Protein AF-A0A9D4M844-F1 (afdb_monomer_lite)

pLDDT: mean 75.64, std 20.3, range [28.02, 97.69]

Radius of gyration: 19.56 Å; chains: 1; bounding box: 77×35×47 Å

Organism: Dreissena polymorpha (NCBI:txid45954)

Foldseek 3Di:
DDDDDDPDDPPPPPVQDPPCDLVNVLCCLLVLLDDDPPPPPPCVPWKKKWKWKDDDPPDPPPDPPGDTDIDDDVPDHRLVVVLVVVVVVVVVVVVVDPAAAEIEMEMEIQEDDFLVSLVVVLVSCVVVVVVRYHYDAEYEYAYYDDDVDFDQDPVRDTDRSRLVSVLSCVVSVHHYHYQADLVSLVVVCVVSPNPPVVSVVSSCSRPDPSNNVRSVVRVVSVCVSVVVNVD

InterPro domains:
  IPR016192 APOBEC/CMP deaminase, zinc-binding [PS00903] (77-121)
  IPR016193 Cytidine deaminase-like [SSF53927] (72-123)
  IPR059136 APOBEC3, cytosine deaminase domain [PF18782] (44-147)

Structure (mmCIF, N/CA/C/O backbone):
data_AF-A0A9D4M844-F1
#
_entry.id   AF-A0A9D4M844-F1
#
loop_
_atom_site.group_PDB
_atom_site.id
_atom_site.type_symbol
_atom_site.label_atom_id
_atom_site.label_alt_id
_atom_site.label_comp_id
_atom_site.label_asym_id
_atom_site.label_entity_id
_atom_site.label_seq_id
_atom_site.pdbx_PDB_ins_code
_atom_site.Cartn_x
_atom_site.Cartn_y
_atom_site.Cartn_z
_atom_site.occupancy
_atom_site.B_iso_or_equiv
_atom_site.auth_seq_id
_atom_site.auth_comp_id
_atom_site.auth_asym_id
_atom_site.auth_atom_id
_atom_site.pdbx_PDB_model_num
ATOM 1 N N . MET A 1 1 ? -51.565 8.973 8.222 1.00 40.06 1 MET A N 1
ATOM 2 C CA . MET A 1 1 ? -50.707 8.871 7.025 1.00 40.06 1 MET A CA 1
ATOM 3 C C . MET A 1 1 ? -49.918 10.164 6.928 1.00 40.06 1 MET A C 1
ATOM 5 O O . MET A 1 1 ? -50.490 11.172 6.547 1.00 40.06 1 MET A O 1
ATOM 9 N N . ALA A 1 2 ? -48.667 10.165 7.378 1.00 35.88 2 ALA A N 1
ATOM 10 C CA . ALA A 1 2 ? -47.769 11.311 7.261 1.00 35.88 2 ALA A CA 1
ATOM 11 C C . ALA A 1 2 ? -46.577 10.851 6.418 1.00 35.88 2 ALA A C 1
ATOM 13 O O . ALA A 1 2 ? -45.905 9.888 6.782 1.00 35.88 2 ALA A O 1
ATOM 14 N N . GLY A 1 3 ? -46.421 11.461 5.243 1.00 33.81 3 GLY A N 1
ATOM 15 C CA . GLY A 1 3 ? -45.388 11.123 4.272 1.00 33.81 3 GLY A CA 1
ATOM 16 C C . GLY A 1 3 ? -44.026 11.644 4.716 1.00 33.81 3 GLY A C 1
ATOM 17 O O . GLY A 1 3 ? -43.876 12.825 5.011 1.00 33.81 3 GLY A O 1
ATOM 18 N N . LEU A 1 4 ? -43.043 10.746 4.755 1.00 34.41 4 LEU A N 1
ATOM 19 C CA . LEU A 1 4 ? -41.626 11.067 4.876 1.00 34.41 4 LEU A CA 1
ATOM 20 C C . LEU A 1 4 ? -41.061 11.249 3.464 1.00 34.41 4 LEU A C 1
ATOM 22 O O . LEU A 1 4 ? -40.701 10.280 2.801 1.00 34.41 4 LEU A O 1
ATOM 26 N N . THR A 1 5 ? -41.008 12.493 3.003 1.00 40.66 5 THR A N 1
ATOM 27 C CA . THR A 1 5 ? -40.247 12.911 1.820 1.00 40.66 5 THR A CA 1
ATOM 28 C C . THR A 1 5 ? -39.164 13.870 2.290 1.00 40.66 5 THR A C 1
ATOM 30 O O . THR A 1 5 ? -39.485 14.947 2.785 1.00 40.66 5 THR A O 1
ATOM 33 N N . GLY A 1 6 ? -37.898 13.469 2.182 1.00 34.53 6 GLY A N 1
ATOM 34 C CA . GLY A 1 6 ? -36.775 14.327 2.562 1.00 34.53 6 GLY A CA 1
ATOM 35 C C . GLY A 1 6 ? -35.504 13.558 2.899 1.00 34.53 6 GLY A C 1
ATOM 36 O O . GLY A 1 6 ? -34.995 13.663 4.008 1.00 34.53 6 GLY A O 1
ATOM 37 N N . LEU A 1 7 ? -35.009 12.761 1.955 1.00 31.95 7 LEU A N 1
ATOM 38 C CA . LEU A 1 7 ? -33.611 12.328 1.915 1.00 31.95 7 LEU A CA 1
ATOM 39 C C . LEU A 1 7 ? -33.068 12.841 0.584 1.00 31.95 7 LEU A C 1
ATOM 41 O O . LEU A 1 7 ? -32.984 12.107 -0.394 1.00 31.95 7 LEU A O 1
ATOM 45 N N . GLU A 1 8 ? -32.838 14.151 0.531 1.00 34.53 8 GLU A N 1
ATOM 46 C CA . GLU A 1 8 ? -32.084 14.767 -0.554 1.00 34.53 8 GLU A CA 1
ATOM 47 C C . GLU A 1 8 ? -30.599 14.445 -0.359 1.00 34.53 8 GLU A C 1
ATOM 49 O O . GLU A 1 8 ? -30.060 14.531 0.749 1.00 34.53 8 GLU A O 1
ATOM 54 N N . ASP A 1 9 ? -29.985 14.010 -1.456 1.00 39.03 9 ASP A N 1
ATOM 55 C CA . ASP A 1 9 ? -28.594 13.606 -1.599 1.00 39.03 9 ASP A CA 1
ATOM 56 C C . ASP A 1 9 ? -27.621 14.652 -1.045 1.00 39.03 9 ASP A C 1
ATOM 58 O O . ASP A 1 9 ? -27.316 15.666 -1.674 1.00 39.03 9 ASP A O 1
ATOM 62 N N . ALA A 1 10 ? -27.038 14.347 0.112 1.00 33.09 10 ALA A N 1
ATOM 63 C CA . ALA A 1 10 ? -25.813 14.978 0.575 1.00 33.09 10 ALA A CA 1
ATOM 64 C C . ALA A 1 10 ? -24.602 14.335 -0.126 1.00 33.09 10 ALA A C 1
ATOM 66 O O . ALA A 1 10 ? -23.759 13.701 0.507 1.00 33.09 10 ALA A O 1
ATOM 67 N N . THR A 1 11 ? -24.494 14.487 -1.448 1.00 33.09 11 THR A N 1
ATOM 68 C CA . THR A 1 11 ? -23.192 14.393 -2.122 1.00 33.09 11 THR A CA 1
ATOM 69 C C . THR A 1 11 ? -22.475 15.722 -1.922 1.00 33.09 11 THR A C 1
ATOM 71 O O . THR A 1 11 ? -22.452 16.579 -2.804 1.00 33.09 11 THR A O 1
ATOM 74 N N . GLU A 1 12 ? -21.944 15.928 -0.715 1.00 33.50 12 GLU A N 1
ATOM 75 C CA . GLU A 1 12 ? -21.047 17.045 -0.441 1.00 33.50 12 GLU A CA 1
ATOM 76 C C . GLU A 1 12 ? -19.853 16.983 -1.398 1.00 33.50 12 GLU A C 1
ATOM 78 O O . GLU A 1 12 ? -19.159 15.969 -1.514 1.00 33.50 12 GLU A O 1
ATOM 83 N N . ASN A 1 13 ? -19.637 18.103 -2.088 1.00 32.22 13 ASN A N 1
ATOM 84 C CA . ASN A 1 13 ? -18.494 18.380 -2.942 1.00 32.22 13 ASN A CA 1
ATOM 85 C C . ASN A 1 13 ? -17.196 18.323 -2.123 1.00 32.22 13 ASN A C 1
ATOM 87 O O . ASN A 1 13 ? -16.649 19.348 -1.715 1.00 32.22 13 ASN A O 1
ATOM 91 N N . LEU A 1 14 ? -16.668 17.121 -1.903 1.00 35.41 14 LEU A N 1
ATOM 92 C CA . LEU A 1 14 ? -15.267 16.958 -1.554 1.00 35.41 14 LEU A CA 1
ATOM 93 C C . LEU A 1 14 ? -14.469 17.503 -2.738 1.00 35.41 14 LEU A C 1
ATOM 95 O O . LEU A 1 14 ? -14.525 16.960 -3.841 1.00 35.41 14 LEU A O 1
ATOM 99 N N . ASN A 1 15 ? -13.755 18.604 -2.511 1.00 30.73 15 ASN A N 1
ATOM 100 C CA . ASN A 1 15 ? -12.838 19.214 -3.466 1.00 30.73 15 ASN A CA 1
ATOM 101 C C . ASN A 1 15 ? -11.627 18.282 -3.641 1.00 30.73 15 ASN A C 1
ATOM 103 O O . ASN A 1 15 ? -10.552 18.476 -3.074 1.00 30.73 15 ASN A O 1
ATOM 107 N N . ILE A 1 16 ? -11.853 17.173 -4.342 1.00 37.59 16 ILE A N 1
ATOM 108 C CA . ILE A 1 16 ? -10.826 16.240 -4.769 1.00 37.59 16 ILE A CA 1
ATOM 109 C C . ILE A 1 16 ? -10.074 17.010 -5.854 1.00 37.59 16 ILE A C 1
ATOM 111 O O . ILE A 1 16 ? -10.670 17.357 -6.873 1.00 37.59 16 ILE A O 1
ATOM 115 N N . GLY A 1 17 ? -8.796 17.336 -5.621 1.00 41.09 17 GLY A N 1
ATOM 116 C CA . GLY A 1 17 ? -7.931 17.932 -6.648 1.00 41.09 17 GLY A CA 1
ATOM 117 C C . GLY A 1 17 ? -8.044 17.174 -7.980 1.00 41.09 17 GLY A C 1
ATOM 118 O O . GLY A 1 17 ? -8.528 16.041 -7.975 1.00 41.09 17 GLY A O 1
ATOM 119 N N . PRO A 1 18 ? -7.628 17.770 -9.116 1.00 40.03 18 PRO A N 1
ATOM 120 C CA . PRO A 1 18 ? -7.944 17.267 -10.454 1.00 40.03 18 PRO A CA 1
ATOM 121 C C . PRO A 1 18 ? -7.746 15.755 -10.512 1.00 40.03 18 PRO A C 1
ATOM 123 O O . PRO A 1 18 ? -6.625 15.275 -10.336 1.00 40.03 18 PRO A O 1
ATOM 126 N N . LEU A 1 19 ? -8.865 15.034 -10.660 1.00 44.66 19 LEU A N 1
ATOM 127 C CA . LEU A 1 19 ? -8.916 13.577 -10.660 1.00 44.66 19 LEU A CA 1
ATOM 128 C C . LEU A 1 19 ? -7.886 13.083 -11.674 1.00 44.66 19 LEU A C 1
ATOM 130 O O . LEU A 1 19 ? -8.079 13.221 -12.882 1.00 44.66 19 LEU A O 1
ATOM 134 N N . VAL A 1 20 ? -6.773 12.535 -11.192 1.00 51.38 20 VAL A N 1
ATOM 135 C CA . VAL A 1 20 ? -5.846 11.809 -12.049 1.00 51.38 20 VAL A CA 1
ATOM 136 C C . VAL A 1 20 ? -6.647 10.592 -12.496 1.00 51.38 20 VAL A C 1
ATOM 138 O O . VAL A 1 20 ? -7.132 9.812 -11.678 1.00 51.38 20 VAL A O 1
ATOM 141 N N . SER A 1 21 ? -6.906 10.478 -13.796 1.00 61.34 21 SER A N 1
ATOM 142 C CA . SER A 1 21 ? -7.894 9.517 -14.273 1.00 61.34 21 SER A CA 1
ATOM 143 C C . SER A 1 21 ? -7.516 8.104 -13.816 1.00 61.34 21 SER A C 1
ATOM 145 O O . SER A 1 21 ? -6.339 7.782 -13.636 1.00 61.34 21 SER A O 1
ATOM 147 N N . LEU A 1 22 ? -8.494 7.209 -13.656 1.00 61.72 22 LEU A N 1
ATOM 148 C CA . LEU A 1 22 ? -8.197 5.799 -13.383 1.00 61.72 22 LEU A CA 1
ATOM 149 C C . LEU A 1 22 ? -7.185 5.250 -14.413 1.00 61.72 22 LEU A C 1
ATOM 151 O O . LEU A 1 22 ? -6.333 4.432 -14.077 1.00 61.72 22 LEU A O 1
ATOM 155 N N . ASN A 1 23 ? -7.233 5.753 -15.653 1.00 62.72 23 ASN A N 1
ATOM 156 C CA . ASN A 1 23 ? -6.246 5.461 -16.687 1.00 62.72 23 ASN A CA 1
ATOM 157 C C . ASN A 1 23 ? -4.839 5.959 -16.340 1.00 62.72 23 ASN A C 1
ATOM 159 O O . ASN A 1 23 ? -3.911 5.166 -16.469 1.00 62.72 23 ASN A O 1
ATOM 163 N N . ASP A 1 24 ? -4.690 7.191 -15.856 1.00 61.59 24 ASP A N 1
ATOM 164 C CA . ASP A 1 24 ? -3.410 7.746 -15.407 1.00 61.59 24 ASP A CA 1
ATOM 165 C C . ASP A 1 24 ? -2.839 6.986 -14.202 1.00 61.59 24 ASP A C 1
ATOM 167 O O . ASP A 1 24 ? -1.637 6.740 -14.157 1.00 61.59 24 ASP A O 1
ATOM 171 N N . PHE A 1 25 ? -3.678 6.550 -13.249 1.00 62.62 25 PHE A N 1
ATOM 172 C CA . PHE A 1 25 ? -3.223 5.677 -12.159 1.00 62.62 25 PHE A CA 1
ATOM 173 C C . PHE A 1 25 ? -2.686 4.366 -12.706 1.00 62.62 25 PHE A C 1
ATOM 175 O O . PHE A 1 25 ? -1.593 3.950 -12.351 1.00 62.62 25 PHE A O 1
ATOM 182 N N . LYS A 1 26 ? -3.450 3.707 -13.577 1.00 64.50 26 LYS A N 1
ATOM 183 C CA . LYS A 1 26 ? -3.052 2.414 -14.128 1.00 64.50 26 LYS A CA 1
ATOM 184 C C . LYS A 1 26 ? -1.796 2.536 -14.997 1.00 64.50 26 LYS A C 1
ATOM 186 O O . LYS A 1 26 ? -0.997 1.607 -15.040 1.00 64.50 26 LYS A O 1
ATOM 191 N N . GLU A 1 27 ? -1.629 3.665 -15.685 1.00 64.62 27 GLU A N 1
ATOM 192 C CA . GLU A 1 27 ? -0.403 4.000 -16.406 1.00 64.62 27 GLU A CA 1
ATOM 193 C C . GLU A 1 27 ? 0.753 4.221 -15.443 1.00 64.62 27 GLU A C 1
ATOM 195 O O . GLU A 1 27 ? 1.745 3.527 -15.575 1.00 64.62 27 GLU A O 1
ATOM 200 N N . CYS A 1 28 ? 0.636 5.100 -14.450 1.00 63.19 28 CYS A N 1
ATOM 201 C CA . CYS A 1 28 ? 1.704 5.361 -13.485 1.00 63.19 28 CYS A CA 1
ATOM 202 C C . CYS A 1 28 ? 2.064 4.120 -12.661 1.00 63.19 28 CYS A C 1
ATOM 204 O O . CYS A 1 28 ? 3.234 3.789 -12.566 1.00 63.19 28 CYS A O 1
ATOM 206 N N . PHE A 1 29 ? 1.091 3.364 -12.158 1.00 67.69 29 PHE A N 1
ATOM 207 C CA . PHE A 1 29 ? 1.327 2.141 -11.390 1.00 67.69 29 PHE A CA 1
ATOM 208 C C . PHE A 1 29 ? 2.107 1.101 -12.219 1.00 67.69 29 PHE A C 1
ATOM 210 O O . PHE A 1 29 ? 3.020 0.464 -11.700 1.00 67.69 29 PHE A O 1
ATOM 217 N N . ALA A 1 30 ? 1.829 0.982 -13.526 1.00 63.44 30 ALA A N 1
ATOM 218 C CA . ALA A 1 30 ? 2.612 0.139 -14.436 1.00 63.44 30 ALA A CA 1
ATOM 219 C C . ALA A 1 30 ? 3.972 0.767 -14.829 1.00 63.44 30 ALA A C 1
ATOM 221 O O . ALA A 1 30 ? 4.989 0.074 -14.870 1.00 63.44 30 ALA A O 1
ATOM 222 N N . HIS A 1 31 ? 4.008 2.076 -15.105 1.00 61.69 31 HIS A N 1
ATOM 223 C CA . HIS A 1 31 ? 5.169 2.818 -15.615 1.00 61.69 31 HIS A CA 1
ATOM 224 C C . HIS A 1 31 ? 6.207 3.178 -14.560 1.00 61.69 31 HIS A C 1
ATOM 226 O O . HIS A 1 31 ? 7.379 3.297 -14.910 1.00 61.69 31 HIS A O 1
ATOM 232 N N . ASP A 1 32 ? 5.831 3.262 -13.287 1.00 56.56 32 ASP A N 1
ATOM 233 C CA . ASP A 1 32 ? 6.741 3.406 -12.145 1.00 56.56 32 ASP A CA 1
ATOM 234 C C . ASP A 1 32 ? 7.657 2.175 -11.981 1.00 56.56 32 ASP A C 1
ATOM 236 O O . ASP A 1 32 ? 8.513 2.110 -11.104 1.00 56.56 32 ASP A O 1
ATOM 240 N N . GLY A 1 33 ? 7.543 1.211 -12.902 1.00 47.59 33 GLY A N 1
ATOM 241 C CA . GLY A 1 33 ? 8.623 0.348 -13.362 1.00 47.59 33 GLY A CA 1
ATOM 242 C C . GLY A 1 33 ? 9.930 1.053 -13.745 1.00 47.59 33 GLY A C 1
ATOM 243 O O . GLY A 1 33 ? 10.972 0.428 -13.598 1.00 47.59 33 GLY A O 1
ATOM 244 N N . LYS A 1 34 ? 9.903 2.314 -14.189 1.00 45.00 34 LYS A N 1
ATOM 245 C CA . LYS A 1 34 ? 11.076 3.078 -14.634 1.00 45.00 34 LYS A CA 1
ATOM 246 C C . LYS A 1 34 ? 11.470 4.120 -13.585 1.00 45.00 34 LYS A C 1
ATOM 248 O O . LYS A 1 34 ? 11.134 5.297 -13.720 1.00 45.00 34 LYS A O 1
ATOM 253 N N . TYR A 1 35 ? 12.180 3.698 -12.538 1.00 47.41 35 TYR A N 1
ATOM 254 C CA . TYR A 1 35 ? 12.859 4.628 -11.631 1.00 47.41 35 TYR A CA 1
ATOM 255 C C . TYR A 1 35 ? 14.334 4.745 -11.996 1.00 47.41 35 TYR A C 1
ATOM 257 O O . TYR A 1 35 ? 15.180 3.955 -11.596 1.00 47.41 35 TYR A O 1
ATOM 265 N N . GLY A 1 36 ? 14.597 5.808 -12.739 1.00 37.69 36 GLY A N 1
ATOM 266 C CA . GLY A 1 36 ? 15.832 6.565 -12.773 1.00 37.69 36 GLY A CA 1
ATOM 267 C C . GLY A 1 36 ? 15.418 8.025 -12.890 1.00 37.69 36 GLY A C 1
ATOM 268 O O . GLY A 1 36 ? 14.258 8.320 -13.184 1.00 37.69 36 GLY A O 1
ATOM 269 N N . ASP A 1 37 ? 16.347 8.933 -12.654 1.00 48.28 37 ASP A N 1
ATOM 270 C CA . ASP A 1 37 ? 16.200 10.385 -12.720 1.00 48.28 37 ASP A CA 1
ATOM 271 C C . ASP A 1 37 ? 15.931 10.881 -14.161 1.00 48.28 37 ASP A C 1
ATOM 273 O O . ASP A 1 37 ? 16.595 11.769 -14.686 1.00 48.28 37 ASP A O 1
ATOM 277 N N . ASN A 1 38 ? 14.998 10.246 -14.872 1.00 51.97 38 ASN A N 1
ATOM 278 C CA . ASN A 1 38 ? 14.666 10.595 -16.232 1.00 51.97 38 ASN A CA 1
ATOM 279 C C . ASN A 1 38 ? 13.829 11.869 -16.177 1.00 51.97 38 ASN A C 1
ATOM 281 O O . ASN A 1 38 ? 12.680 11.852 -15.731 1.00 51.97 38 ASN A O 1
ATOM 285 N N . ALA A 1 39 ? 14.413 12.967 -16.652 1.00 56.84 39 ALA A N 1
ATOM 286 C CA . ALA A 1 39 ? 13.765 14.269 -16.774 1.00 56.84 39 ALA A CA 1
ATOM 287 C C . ALA A 1 39 ? 12.413 14.213 -17.519 1.00 56.84 39 ALA A C 1
ATOM 289 O O . ALA A 1 39 ? 11.599 15.120 -17.376 1.00 56.84 39 ALA A O 1
ATOM 290 N N . GLN A 1 40 ? 12.149 13.145 -18.279 1.00 58.31 40 GLN A N 1
ATOM 291 C CA . GLN A 1 40 ? 10.900 12.925 -19.008 1.00 58.31 40 GLN A CA 1
ATOM 292 C C . GLN A 1 40 ? 9.810 12.196 -18.197 1.00 58.31 40 GLN A C 1
ATOM 294 O O . GLN A 1 40 ? 8.677 12.090 -18.668 1.00 58.31 40 GLN A O 1
ATOM 299 N N . ASN A 1 41 ? 10.097 11.683 -16.991 1.00 63.25 41 ASN A N 1
ATOM 300 C CA . ASN A 1 41 ? 9.076 11.022 -16.178 1.00 63.25 41 ASN A CA 1
ATOM 301 C C . ASN A 1 41 ? 8.179 12.059 -15.474 1.00 63.25 41 ASN A C 1
ATOM 303 O O . ASN A 1 41 ? 8.507 12.564 -14.399 1.00 63.25 41 ASN A O 1
ATOM 307 N N . LYS A 1 42 ? 7.000 12.322 -16.054 1.00 64.81 42 LYS A N 1
ATOM 308 C CA . LYS A 1 42 ? 5.969 13.223 -15.497 1.00 64.81 42 LYS A CA 1
ATOM 309 C C . LYS A 1 42 ? 5.434 12.810 -14.110 1.00 64.81 42 LYS A C 1
ATOM 311 O O . LYS A 1 42 ? 4.733 13.598 -13.473 1.00 64.81 42 LYS A O 1
ATOM 316 N N . TRP A 1 43 ? 5.745 11.596 -13.650 1.00 59.97 43 TRP A N 1
ATOM 317 C CA . TRP A 1 43 ? 5.325 11.041 -12.358 1.00 59.97 43 TRP A CA 1
ATOM 318 C C . TRP A 1 43 ? 6.421 11.055 -11.293 1.00 59.97 43 TRP A C 1
ATOM 320 O O . TRP A 1 43 ? 6.181 10.626 -10.165 1.00 59.97 43 TRP A O 1
ATOM 330 N N . LYS A 1 44 ? 7.607 11.593 -11.611 1.00 59.66 44 LYS A N 1
ATOM 331 C CA . LYS A 1 44 ? 8.694 11.773 -10.646 1.00 59.66 44 LYS A CA 1
ATOM 332 C C . LYS A 1 44 ? 8.145 12.425 -9.372 1.00 59.66 44 LYS A C 1
ATOM 334 O O . LYS A 1 44 ? 7.518 13.479 -9.449 1.00 59.66 44 LYS A O 1
ATOM 339 N N . SER A 1 45 ? 8.382 11.793 -8.219 1.00 63.91 45 SER A N 1
ATOM 340 C CA . SER A 1 45 ? 7.946 12.201 -6.865 1.00 63.91 45 SER A CA 1
ATOM 341 C C . SER A 1 45 ? 6.458 12.059 -6.502 1.00 63.91 45 SER A C 1
ATOM 343 O O . SER A 1 45 ? 6.071 12.469 -5.409 1.00 63.91 45 SER A O 1
ATOM 345 N N . LYS A 1 46 ? 5.612 11.461 -7.351 1.00 70.19 46 LYS A N 1
ATOM 346 C CA . LYS A 1 46 ? 4.189 11.268 -7.031 1.00 70.19 46 LYS A CA 1
ATOM 347 C C . LYS A 1 46 ? 3.919 9.840 -6.561 1.00 70.19 46 LYS A C 1
ATOM 349 O O . LYS A 1 46 ? 4.014 8.896 -7.336 1.00 70.19 46 LYS A O 1
ATOM 354 N N . THR A 1 47 ? 3.503 9.690 -5.308 1.00 74.62 47 THR A N 1
ATOM 355 C CA . THR A 1 47 ? 2.853 8.457 -4.847 1.00 74.62 47 THR A CA 1
ATOM 356 C C . THR A 1 47 ? 1.404 8.479 -5.300 1.00 74.62 47 THR A C 1
ATOM 358 O O . THR A 1 47 ? 0.686 9.435 -5.006 1.00 74.62 47 THR A O 1
ATOM 361 N N . ILE A 1 48 ? 0.961 7.430 -5.994 1.00 76.12 48 ILE A N 1
ATOM 362 C CA . ILE A 1 48 ? -0.456 7.262 -6.307 1.00 76.12 48 ILE A CA 1
ATOM 363 C C . ILE A 1 48 ? -1.014 6.101 -5.510 1.00 76.12 48 ILE A C 1
ATOM 365 O O . ILE A 1 48 ? -0.442 5.013 -5.480 1.00 76.12 48 ILE A O 1
ATOM 369 N N . LEU A 1 49 ? -2.155 6.357 -4.885 1.00 82.88 49 LEU A N 1
ATOM 370 C CA . LEU A 1 49 ? -2.891 5.414 -4.070 1.00 82.88 49 LEU A CA 1
ATOM 371 C C . LEU A 1 49 ? -4.327 5.325 -4.588 1.00 82.88 49 LEU A C 1
ATOM 373 O O . LEU A 1 49 ? -4.990 6.350 -4.762 1.00 82.88 49 LEU A O 1
ATOM 377 N 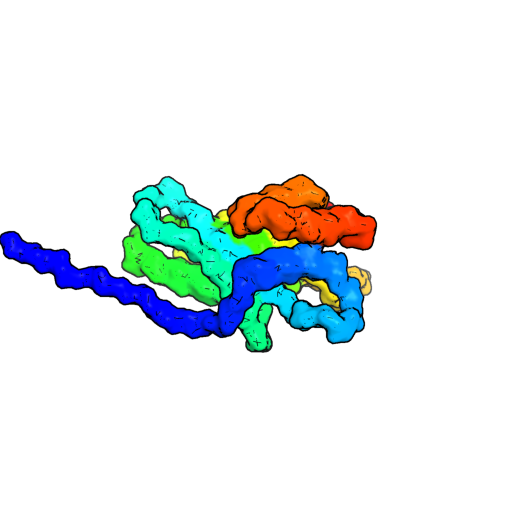N . ILE A 1 50 ? -4.800 4.098 -4.784 1.00 81.94 50 ILE A N 1
ATOM 378 C CA . ILE A 1 50 ? -6.217 3.749 -4.877 1.00 81.94 50 ILE A CA 1
ATOM 379 C C . ILE A 1 50 ? -6.563 2.887 -3.676 1.00 81.94 50 ILE A C 1
ATOM 381 O O . ILE A 1 50 ? -5.755 2.082 -3.219 1.00 81.94 50 ILE A O 1
ATOM 385 N N . TYR A 1 51 ? -7.777 3.041 -3.170 1.00 83.56 51 TYR A N 1
ATOM 386 C CA . TYR A 1 51 ? -8.298 2.166 -2.138 1.00 83.56 51 TYR A CA 1
ATOM 387 C C . TYR A 1 51 ? -9.730 1.748 -2.439 1.00 83.56 51 TYR A C 1
ATOM 389 O O . TYR A 1 51 ? -10.443 2.403 -3.201 1.00 83.56 51 TYR A O 1
ATOM 397 N N . LYS A 1 52 ? -10.123 0.650 -1.806 1.00 84.56 52 LYS A N 1
ATOM 398 C CA . LYS A 1 52 ? -11.481 0.142 -1.704 1.00 84.56 52 LYS A CA 1
ATOM 399 C C . LYS A 1 52 ? -11.812 -0.012 -0.224 1.00 84.56 52 LYS A C 1
ATOM 401 O O . LYS A 1 52 ? -11.038 -0.605 0.524 1.00 84.56 52 LYS A O 1
ATOM 406 N N . LEU A 1 53 ? -12.965 0.505 0.183 1.00 83.19 53 LEU A N 1
ATOM 407 C CA . LEU A 1 53 ? -13.485 0.404 1.547 1.00 83.19 53 LEU A CA 1
ATOM 408 C C . LEU A 1 53 ? -14.741 -0.493 1.549 1.00 83.19 53 LEU A C 1
ATOM 410 O O . LEU A 1 53 ? -15.727 -0.126 0.917 1.00 83.19 53 LEU A O 1
ATOM 414 N N . GLY A 1 54 ? -14.710 -1.652 2.227 1.00 78.69 54 GLY A N 1
ATOM 415 C CA . GLY A 1 54 ? -15.827 -2.627 2.329 1.00 78.69 54 GLY A CA 1
ATOM 416 C C . GLY A 1 54 ? -15.357 -4.085 2.538 1.00 78.69 54 GLY A C 1
ATOM 417 O O . GLY A 1 54 ? -14.252 -4.424 2.120 1.00 78.69 54 GLY A O 1
ATOM 418 N N . ASP A 1 55 ? -16.075 -5.008 3.204 1.00 57.03 55 ASP A N 1
ATOM 419 C CA . ASP A 1 55 ? -17.475 -5.026 3.676 1.00 57.03 55 ASP A CA 1
ATOM 420 C C . ASP A 1 55 ? -17.610 -5.265 5.193 1.00 57.03 55 ASP A C 1
ATOM 422 O O . ASP A 1 55 ? -16.859 -6.029 5.800 1.00 57.03 55 ASP A O 1
ATOM 426 N N . ASN A 1 56 ? -18.639 -4.652 5.785 1.00 45.78 56 ASN A N 1
ATOM 427 C CA . ASN A 1 56 ? -19.148 -4.982 7.114 1.00 45.78 56 ASN A CA 1
ATOM 428 C C . ASN A 1 56 ? -19.841 -6.363 7.050 1.00 45.78 56 ASN A C 1
ATOM 430 O O . ASN A 1 56 ? -20.875 -6.466 6.386 1.00 45.78 56 ASN A O 1
ATOM 434 N N . PRO A 1 57 ? -19.355 -7.418 7.735 1.00 39.41 57 PRO A N 1
ATOM 435 C CA . PRO A 1 57 ? -19.978 -8.743 7.664 1.00 39.41 57 PRO A CA 1
ATOM 436 C C . PRO A 1 57 ? -21.413 -8.787 8.224 1.00 39.41 57 PRO A C 1
ATOM 438 O O . PRO A 1 57 ? -22.120 -9.762 7.991 1.00 39.41 57 PRO A O 1
ATOM 441 N N . PHE A 1 58 ? -21.876 -7.743 8.927 1.00 33.53 58 PHE A N 1
ATOM 442 C CA . PHE A 1 58 ? -23.191 -7.715 9.578 1.00 33.53 58 PHE A CA 1
ATOM 443 C C . PHE A 1 58 ? -24.280 -6.938 8.831 1.00 33.53 58 PHE A C 1
ATOM 445 O O . PHE A 1 58 ? -25.422 -6.918 9.290 1.00 33.53 58 PHE A O 1
ATOM 452 N N . ARG A 1 59 ? -23.993 -6.319 7.678 1.00 33.78 59 ARG A N 1
ATOM 453 C CA . ARG A 1 59 ? -25.038 -5.709 6.842 1.00 33.78 59 ARG A CA 1
ATOM 454 C C . ARG A 1 59 ? -24.686 -5.794 5.359 1.00 33.78 59 ARG A C 1
ATOM 456 O O . ARG A 1 59 ? -23.835 -5.047 4.888 1.00 33.78 59 ARG A O 1
ATOM 463 N N . LYS A 1 60 ? -25.451 -6.600 4.612 1.00 28.02 60 LYS A N 1
ATOM 464 C CA . LYS A 1 60 ? -25.803 -6.297 3.215 1.00 28.02 60 LYS A CA 1
ATOM 465 C C . LYS A 1 60 ? -26.544 -4.952 3.206 1.00 28.02 60 LYS A C 1
ATOM 467 O O . LYS A 1 60 ? -27.768 -4.905 3.206 1.00 28.02 60 LYS A O 1
ATOM 472 N N . LEU A 1 61 ? -25.814 -3.846 3.293 1.00 29.94 61 LEU A N 1
ATOM 473 C CA . LEU A 1 61 ? -26.316 -2.566 2.815 1.00 29.94 61 LEU A CA 1
ATOM 474 C C . LEU A 1 61 ? -26.059 -2.574 1.314 1.00 29.94 61 LEU A C 1
ATOM 476 O O . LEU A 1 61 ? -25.022 -2.124 0.833 1.00 29.94 61 LEU A O 1
ATOM 480 N N . GLU A 1 62 ? -26.996 -3.181 0.591 1.00 28.08 62 GLU A N 1
ATOM 481 C CA . GLU A 1 62 ? -27.180 -2.913 -0.828 1.00 28.08 62 GLU A CA 1
ATOM 482 C C . GLU A 1 62 ? -27.252 -1.380 -0.961 1.00 28.08 62 GLU A C 1
ATOM 484 O O . GLU A 1 62 ? -28.073 -0.755 -0.290 1.00 28.08 62 GLU A O 1
ATOM 489 N N . ASN A 1 63 ? -26.345 -0.783 -1.745 1.00 29.30 63 ASN A N 1
ATOM 490 C CA . ASN A 1 63 ? -26.223 0.659 -2.045 1.00 29.30 63 ASN A CA 1
ATOM 491 C C . ASN A 1 63 ? -25.184 1.505 -1.278 1.00 29.30 63 ASN A C 1
ATOM 493 O O . ASN A 1 63 ? -25.309 2.726 -1.295 1.00 29.30 63 ASN A O 1
ATOM 497 N N . VAL A 1 64 ? -24.115 0.945 -0.692 1.00 33.09 64 VAL A N 1
ATOM 498 C CA . VAL A 1 64 ? -22.888 1.754 -0.480 1.00 33.09 64 VAL A CA 1
ATOM 499 C C . VAL A 1 64 ? -21.954 1.510 -1.668 1.00 33.09 64 VAL A C 1
ATOM 501 O O . VAL A 1 64 ? -21.392 0.417 -1.767 1.00 33.09 64 VAL A O 1
ATOM 504 N N . PRO A 1 65 ? -21.799 2.461 -2.612 1.00 36.06 65 PRO A N 1
ATOM 505 C CA . PRO A 1 65 ? -20.853 2.307 -3.708 1.00 36.06 65 PRO A CA 1
ATOM 506 C C . PRO A 1 65 ? -19.463 2.052 -3.127 1.00 36.06 65 PRO A C 1
ATOM 508 O O . PRO A 1 65 ? -19.069 2.709 -2.163 1.00 36.06 65 PRO A O 1
ATOM 511 N N . ASN A 1 66 ? -18.707 1.121 -3.713 1.00 39.06 66 ASN A N 1
ATOM 512 C CA . ASN A 1 66 ? -17.279 1.005 -3.425 1.00 39.06 66 ASN A CA 1
ATOM 513 C C . ASN A 1 66 ? -16.660 2.407 -3.540 1.00 39.06 66 ASN A C 1
ATOM 51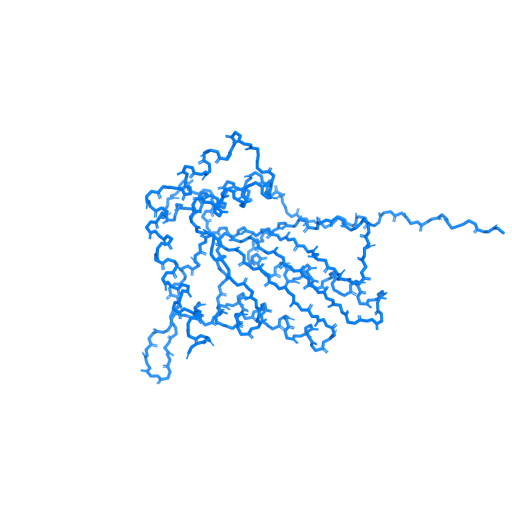5 O O . ASN A 1 66 ? -16.645 2.983 -4.629 1.00 39.06 66 ASN A O 1
ATOM 519 N N . MET A 1 67 ? -16.188 2.975 -2.428 1.00 46.06 67 MET A N 1
ATOM 520 C CA . MET A 1 67 ? -15.510 4.265 -2.470 1.00 46.06 67 MET A CA 1
ATOM 521 C C . MET A 1 67 ? -14.140 4.049 -3.099 1.00 46.06 67 MET A C 1
ATOM 523 O O . MET A 1 67 ? -13.209 3.595 -2.439 1.00 46.06 67 MET A O 1
ATOM 527 N N . PHE A 1 68 ? -14.041 4.354 -4.390 1.00 49.62 68 PHE A N 1
ATOM 528 C CA . PHE A 1 68 ? -12.774 4.493 -5.088 1.00 49.62 68 PHE A CA 1
ATOM 529 C C . PHE A 1 68 ? -12.318 5.934 -4.918 1.00 49.62 68 PHE A C 1
ATOM 531 O O . PHE A 1 68 ? -12.866 6.851 -5.527 1.00 49.62 68 PHE A O 1
ATOM 538 N N . GLY A 1 69 ? -11.336 6.150 -4.053 1.00 51.41 69 GLY A N 1
ATOM 539 C CA . GLY A 1 69 ? -10.722 7.457 -3.895 1.00 51.41 69 GLY A CA 1
ATOM 540 C C . GLY A 1 69 ? -9.293 7.454 -4.403 1.00 51.41 69 GLY A C 1
ATOM 541 O O . GLY A 1 69 ? -8.576 6.462 -4.290 1.00 51.41 69 GLY A O 1
ATOM 542 N N . GLN A 1 70 ? -8.877 8.604 -4.914 1.00 53.62 70 GLN A N 1
ATOM 543 C CA . GLN A 1 70 ? -7.486 8.889 -5.210 1.00 53.62 70 GLN A CA 1
ATOM 544 C C . GLN A 1 70 ? -6.969 9.970 -4.269 1.00 53.62 70 GLN A C 1
ATOM 546 O O . GLN A 1 70 ? -7.726 10.831 -3.799 1.00 53.62 70 GLN A O 1
ATOM 551 N N . VAL A 1 71 ? -5.672 9.913 -3.988 1.00 55.16 71 VAL A N 1
ATOM 552 C CA . VAL A 1 71 ? -4.975 10.958 -3.256 1.00 55.16 71 VAL A CA 1
ATOM 553 C C . VAL A 1 71 ? -3.763 11.414 -4.051 1.00 55.16 71 VAL A C 1
ATOM 555 O O . VAL A 1 71 ? -2.860 10.629 -4.323 1.00 55.16 71 VAL A O 1
ATOM 558 N N . VAL A 1 72 ? -3.736 12.710 -4.355 1.00 54.91 72 VAL A N 1
ATOM 559 C CA . VAL A 1 72 ? -2.531 13.458 -4.713 1.00 54.91 72 VAL A CA 1
ATOM 560 C C . VAL A 1 72 ? -2.599 14.753 -3.908 1.00 54.91 72 VAL A C 1
ATOM 562 O O . VAL A 1 72 ? -3.519 15.540 -4.114 1.00 54.91 72 VAL A O 1
ATOM 565 N N . SER A 1 73 ? -1.679 14.965 -2.964 1.00 53.38 73 SER A N 1
ATOM 566 C CA . SER A 1 73 ? -1.625 16.205 -2.180 1.00 53.38 73 SER A CA 1
ATOM 567 C C . SER A 1 73 ? -0.241 16.834 -2.298 1.00 53.38 73 SER A C 1
ATOM 569 O O . SER A 1 73 ? 0.745 16.178 -1.964 1.00 53.38 73 SER A O 1
ATOM 571 N N . PRO A 1 74 ? -0.118 18.104 -2.722 1.00 56.97 74 PRO A N 1
ATOM 572 C CA . PRO A 1 74 ? 1.129 18.828 -2.529 1.00 56.97 74 PRO A CA 1
ATOM 573 C C . PRO A 1 74 ? 1.421 18.912 -1.022 1.00 56.97 74 PRO A C 1
ATOM 575 O O . PRO A 1 74 ? 0.543 19.251 -0.230 1.00 56.97 74 PRO A O 1
ATOM 578 N N . GLY A 1 75 ? 2.632 18.528 -0.614 1.00 70.75 75 GLY A N 1
ATOM 579 C CA . GLY A 1 75 ? 3.088 18.620 0.779 1.00 70.75 75 GLY A CA 1
ATOM 580 C C . GLY A 1 75 ? 2.568 17.552 1.752 1.00 70.75 75 GLY A C 1
ATOM 581 O O . GLY A 1 75 ? 2.915 17.616 2.928 1.00 70.75 75 GLY A O 1
ATOM 582 N N . LYS A 1 76 ? 1.777 16.563 1.307 1.00 80.56 76 LYS A N 1
ATOM 583 C CA . LYS A 1 76 ? 1.373 15.410 2.135 1.00 80.56 76 LYS A CA 1
ATOM 584 C C . LYS A 1 76 ? 1.472 14.106 1.348 1.00 80.56 76 LYS A C 1
ATOM 586 O O . LYS A 1 76 ? 1.138 14.057 0.167 1.00 80.56 76 LYS A O 1
ATOM 591 N N . HIS A 1 77 ? 1.883 13.036 2.020 1.00 84.62 77 HIS A N 1
ATOM 592 C CA . HIS A 1 77 ? 1.893 11.693 1.440 1.00 84.62 77 HIS A CA 1
ATOM 593 C C . HIS A 1 77 ? 0.468 11.151 1.251 1.00 84.62 77 HIS A C 1
ATOM 595 O O . HIS A 1 77 ? -0.464 11.545 1.961 1.00 84.62 77 HIS A O 1
ATOM 601 N N . ALA A 1 78 ? 0.300 10.243 0.288 1.00 85.25 78 ALA A N 1
ATOM 602 C CA . ALA A 1 78 ? -1.009 9.757 -0.138 1.00 85.25 78 ALA A CA 1
ATOM 603 C C . ALA A 1 78 ? -1.759 9.005 0.981 1.00 85.25 78 ALA A C 1
ATOM 605 O O . ALA A 1 78 ? -2.979 9.086 1.121 1.00 85.25 78 ALA A O 1
ATOM 606 N N . GLU A 1 79 ? -0.995 8.308 1.811 1.00 89.38 79 GLU A N 1
ATOM 607 C CA . GLU A 1 79 ? -1.427 7.498 2.940 1.00 89.38 79 GLU A CA 1
ATOM 608 C C . GLU A 1 79 ? -2.068 8.348 4.036 1.00 89.38 79 GLU A C 1
ATOM 610 O O . GLU A 1 79 ? -3.064 7.941 4.628 1.00 89.38 79 GLU A O 1
ATOM 615 N N . ILE A 1 80 ? -1.543 9.553 4.273 1.00 88.62 80 ILE A N 1
ATOM 616 C CA . ILE A 1 80 ? -2.044 10.453 5.318 1.00 88.62 80 ILE A CA 1
ATOM 617 C C . ILE A 1 80 ? -3.447 10.944 4.969 1.00 88.62 80 ILE A C 1
ATOM 619 O O . ILE A 1 80 ? -4.352 10.884 5.794 1.00 88.62 80 ILE A O 1
ATOM 623 N N . VAL A 1 81 ? -3.660 11.354 3.720 1.00 87.19 81 VAL A N 1
ATOM 624 C CA . VAL A 1 81 ? -4.990 11.789 3.269 1.00 87.19 81 VAL A CA 1
ATOM 625 C C . VAL A 1 81 ? -5.967 10.611 3.227 1.00 87.19 81 VAL A C 1
ATOM 627 O O . VAL A 1 81 ? -7.155 10.792 3.483 1.00 87.19 81 VAL A O 1
ATOM 630 N N . LEU A 1 82 ? -5.501 9.392 2.913 1.00 88.00 82 LEU A N 1
ATOM 631 C CA . LEU A 1 82 ? -6.345 8.200 3.020 1.00 88.00 82 LEU A CA 1
ATOM 632 C C . LEU A 1 82 ? -6.830 8.003 4.462 1.00 88.00 82 LEU A C 1
ATOM 634 O O . LEU A 1 82 ? -8.018 7.772 4.668 1.00 88.00 82 LEU A O 1
ATOM 638 N N . ILE A 1 83 ? -5.934 8.107 5.446 1.00 91.94 83 ILE A N 1
ATOM 639 C CA . ILE A 1 83 ? -6.290 7.986 6.865 1.00 91.94 83 ILE A CA 1
ATOM 640 C C . ILE A 1 83 ? -7.334 9.030 7.251 1.00 91.94 83 ILE A C 1
ATOM 642 O O . ILE A 1 83 ? -8.340 8.662 7.849 1.00 91.94 83 ILE A O 1
ATOM 646 N N . GLU A 1 84 ? -7.130 10.297 6.874 1.00 90.19 84 GLU A N 1
ATOM 647 C CA . GLU A 1 84 ? -8.091 11.379 7.135 1.00 90.19 84 GLU A CA 1
ATOM 648 C C . GLU A 1 84 ? -9.486 11.009 6.587 1.00 90.19 84 GLU A C 1
ATOM 650 O O . GLU A 1 84 ? -10.479 11.091 7.309 1.00 90.19 84 GLU A O 1
ATOM 655 N N . LYS A 1 85 ? -9.562 10.485 5.353 1.00 87.56 85 LYS A N 1
ATOM 656 C CA . LYS A 1 85 ? -10.825 10.034 4.737 1.00 87.56 85 LYS A CA 1
ATOM 657 C C . LYS A 1 85 ? -11.465 8.848 5.465 1.00 87.56 85 LYS A C 1
ATOM 659 O O . LYS A 1 85 ? -12.672 8.856 5.697 1.00 87.56 85 LYS A O 1
ATOM 664 N N . ILE A 1 86 ? -10.682 7.824 5.817 1.00 89.88 86 ILE A N 1
ATOM 665 C CA . ILE A 1 86 ? -11.193 6.653 6.549 1.00 89.88 86 ILE A CA 1
ATOM 666 C C . ILE A 1 86 ? -11.688 7.083 7.934 1.00 89.88 86 ILE A C 1
ATOM 668 O O . ILE A 1 86 ? -12.729 6.606 8.378 1.00 89.88 86 ILE A O 1
ATOM 672 N N . GLN A 1 87 ? -10.977 7.991 8.604 1.00 90.56 87 GLN A N 1
ATOM 673 C CA . GLN A 1 87 ? -11.365 8.502 9.913 1.00 90.56 87 GLN A CA 1
ATOM 674 C C . GLN A 1 87 ? -12.729 9.200 9.857 1.00 90.56 87 GLN A C 1
ATOM 676 O O . GLN A 1 87 ? -13.606 8.850 10.645 1.00 90.56 87 GLN A O 1
ATOM 681 N N . THR A 1 88 ? -12.940 10.109 8.900 1.00 89.12 88 THR A N 1
ATOM 682 C CA . THR A 1 88 ? -14.240 10.773 8.708 1.00 89.12 88 THR A CA 1
ATOM 683 C C . THR A 1 88 ? -15.365 9.759 8.482 1.00 89.12 88 THR A C 1
ATOM 685 O O . THR A 1 88 ? -16.434 9.865 9.079 1.00 89.12 88 THR A O 1
ATOM 688 N N . GLU A 1 89 ? -15.128 8.727 7.670 1.00 86.75 89 GLU A N 1
ATOM 689 C CA . GLU A 1 89 ? -16.133 7.689 7.419 1.00 86.75 89 GLU A CA 1
ATOM 690 C C . GLU A 1 89 ? -16.438 6.843 8.669 1.00 86.75 89 GLU A C 1
ATOM 692 O O . GLU A 1 89 ? -17.594 6.503 8.933 1.00 86.75 89 GLU A O 1
ATOM 697 N N . ILE A 1 90 ? -15.426 6.524 9.480 1.00 87.81 90 ILE A N 1
ATOM 698 C CA . ILE A 1 90 ? -15.615 5.832 10.763 1.00 87.81 90 ILE A CA 1
ATOM 699 C C . ILE A 1 90 ? -16.447 6.686 11.722 1.00 87.81 90 ILE A C 1
ATOM 701 O O . ILE A 1 90 ? -17.388 6.173 12.328 1.00 87.81 90 ILE A O 1
ATOM 705 N N . GLU A 1 91 ? -16.130 7.975 11.847 1.00 88.81 91 GLU A N 1
ATOM 706 C CA . GLU A 1 91 ? -16.859 8.917 12.703 1.00 88.81 91 GLU A CA 1
ATOM 707 C C . GLU A 1 91 ? -18.335 9.005 12.280 1.00 88.81 91 GLU A C 1
ATOM 709 O O . GLU A 1 91 ? -19.233 8.841 13.113 1.00 88.81 91 GLU A O 1
ATOM 714 N N . ASN A 1 92 ? -18.598 9.110 10.974 1.00 85.81 92 ASN A N 1
ATOM 715 C CA . ASN A 1 92 ? -19.950 9.099 10.412 1.00 85.81 92 ASN A CA 1
ATOM 716 C C . ASN A 1 92 ? -20.720 7.808 10.733 1.00 85.81 92 ASN A C 1
ATOM 718 O O . ASN A 1 92 ? -21.907 7.849 11.075 1.00 85.81 92 ASN A O 1
ATOM 722 N N . ARG A 1 93 ? -20.065 6.644 10.644 1.00 85.06 93 ARG A N 1
ATOM 723 C CA . ARG A 1 93 ? -20.679 5.345 10.976 1.00 85.06 93 ARG A CA 1
ATOM 724 C C . ARG A 1 93 ? -20.932 5.185 12.467 1.00 85.06 93 ARG A C 1
ATOM 726 O O . ARG A 1 93 ? -21.964 4.631 12.846 1.00 85.06 93 ARG A O 1
ATOM 733 N N . ARG A 1 94 ? -20.021 5.670 13.310 1.00 84.62 94 ARG A N 1
ATOM 734 C CA . ARG A 1 94 ? -20.127 5.591 14.772 1.00 84.62 94 ARG A CA 1
ATOM 735 C C . ARG A 1 94 ? -21.352 6.331 15.286 1.00 84.62 94 ARG A C 1
ATOM 737 O O . ARG A 1 94 ? -22.059 5.796 16.129 1.00 84.62 94 ARG A O 1
ATOM 744 N N . MET A 1 95 ? -21.671 7.487 14.710 1.00 82.75 95 MET A N 1
ATOM 745 C CA . MET A 1 95 ? -22.895 8.225 15.048 1.00 82.75 95 MET A CA 1
ATOM 746 C C . MET A 1 95 ? -24.185 7.434 14.762 1.00 82.75 95 MET A C 1
ATOM 748 O O . MET A 1 95 ? -25.241 7.767 15.292 1.00 82.75 95 MET A O 1
ATOM 752 N N . ARG A 1 96 ? -24.116 6.379 13.938 1.00 84.56 96 ARG A N 1
ATOM 753 C CA . ARG A 1 96 ? -25.266 5.578 13.488 1.00 84.56 96 ARG A CA 1
ATOM 754 C C . ARG A 1 96 ? -25.297 4.154 14.059 1.00 84.56 96 ARG A C 1
ATOM 756 O O . ARG A 1 96 ? -26.255 3.431 13.792 1.00 84.56 96 ARG A O 1
ATOM 763 N N . SER A 1 97 ? -24.268 3.715 14.791 1.00 80.31 97 SER A N 1
ATOM 764 C CA . SER A 1 97 ? -24.107 2.319 15.230 1.00 80.31 97 SER A CA 1
ATOM 765 C C . SER A 1 97 ? -23.850 2.209 16.731 1.00 80.31 97 SER A C 1
ATOM 767 O O . SER A 1 97 ? -23.032 2.933 17.284 1.00 80.31 97 SER A O 1
ATOM 769 N N . GLN A 1 98 ? -24.498 1.235 17.372 1.00 80.56 98 GLN A N 1
ATOM 770 C CA . GLN A 1 98 ? -24.246 0.838 18.765 1.00 80.56 98 GLN A CA 1
ATOM 771 C C . GLN A 1 98 ? -23.323 -0.388 18.885 1.00 80.56 98 GLN A C 1
ATOM 773 O O . GLN A 1 98 ? -23.190 -0.937 19.971 1.00 80.56 98 GLN A O 1
ATOM 778 N N . HIS A 1 99 ? -22.722 -0.846 17.781 1.00 82.38 99 HIS A N 1
ATOM 779 C CA . HIS A 1 99 ? -21.869 -2.041 17.718 1.00 82.38 99 HIS A CA 1
ATOM 780 C C . HIS A 1 99 ? -20.470 -1.701 17.185 1.00 82.38 99 HIS A C 1
ATOM 782 O O . HIS A 1 99 ? -20.349 -0.717 16.440 1.00 82.38 99 HIS A O 1
ATOM 788 N N . PRO A 1 100 ? -19.442 -2.522 17.499 1.00 86.69 100 PRO A N 1
ATOM 789 C CA . PRO A 1 100 ? -18.099 -2.332 16.967 1.00 86.69 100 PRO A CA 1
ATOM 790 C C . PRO A 1 100 ? -18.108 -2.274 15.439 1.00 86.69 100 PRO A C 1
ATOM 792 O O . PRO A 1 100 ? -18.816 -3.040 14.778 1.00 86.69 100 PRO A O 1
ATOM 795 N N . ILE A 1 101 ? -17.318 -1.369 14.867 1.00 89.19 101 ILE A N 1
ATOM 796 C CA . ILE A 1 101 ? -17.270 -1.159 13.418 1.00 89.19 101 ILE A CA 1
ATOM 797 C C . ILE A 1 101 ? -16.134 -1.999 12.845 1.00 89.19 101 ILE A C 1
ATOM 799 O O . ILE A 1 101 ? -14.968 -1.773 13.159 1.00 89.19 101 ILE A O 1
ATOM 803 N N . HIS A 1 102 ? -16.458 -2.943 11.964 1.00 90.25 102 HIS A N 1
ATOM 804 C CA . HIS A 1 102 ? -15.443 -3.630 11.172 1.00 90.25 102 HIS A CA 1
ATOM 805 C C . HIS A 1 102 ? -15.143 -2.816 9.907 1.00 90.25 102 HIS A C 1
ATOM 807 O O . HIS A 1 102 ? -16.030 -2.560 9.088 1.00 90.25 102 HIS A O 1
ATOM 813 N N . VAL A 1 103 ? -13.891 -2.392 9.766 1.00 90.25 103 VAL A N 1
ATOM 814 C CA . VAL A 1 103 ? -13.377 -1.590 8.660 1.00 90.25 103 VAL A CA 1
ATOM 815 C C . VAL A 1 103 ? -12.433 -2.446 7.829 1.00 90.25 103 VAL A C 1
ATOM 817 O O . VAL A 1 103 ? -11.317 -2.751 8.245 1.00 90.25 103 VAL A O 1
ATOM 820 N N . LYS A 1 104 ? -12.879 -2.818 6.631 1.00 92.25 104 LYS A N 1
ATOM 821 C CA . LYS A 1 104 ? -12.052 -3.526 5.658 1.00 92.25 104 LYS A CA 1
ATOM 822 C C . LYS A 1 104 ? -11.573 -2.568 4.577 1.00 92.25 104 LYS A C 1
ATOM 824 O O . LYS A 1 104 ? -12.389 -1.892 3.949 1.00 92.25 104 LYS A O 1
ATOM 829 N N . VAL A 1 105 ? -10.261 -2.507 4.382 1.00 91.31 105 VAL A N 1
ATOM 830 C CA . VAL A 1 105 ? -9.600 -1.595 3.447 1.00 91.31 105 VAL A CA 1
ATOM 831 C C . VAL A 1 105 ? -8.657 -2.397 2.563 1.00 91.31 105 VAL A C 1
ATOM 833 O O . VAL A 1 105 ? -7.744 -3.051 3.059 1.00 91.31 105 VAL A O 1
ATOM 836 N N . GLU A 1 106 ? -8.836 -2.317 1.251 1.00 91.50 106 GLU A N 1
ATOM 837 C CA . GLU A 1 106 ? -7.849 -2.802 0.289 1.00 91.50 106 GLU A CA 1
ATOM 838 C C . GLU A 1 106 ? -7.201 -1.608 -0.409 1.00 91.50 106 GLU A C 1
ATOM 840 O O . GLU A 1 106 ? -7.887 -0.772 -0.987 1.00 91.50 106 GLU A O 1
ATOM 845 N N . ILE A 1 107 ? -5.880 -1.511 -0.327 1.00 90.50 107 ILE A N 1
ATOM 846 C CA . ILE A 1 107 ? -5.072 -0.403 -0.829 1.00 90.50 107 ILE A CA 1
ATOM 847 C C . ILE A 1 107 ? -4.206 -0.924 -1.977 1.00 90.50 107 ILE A C 1
ATOM 849 O O . ILE A 1 107 ? -3.628 -2.008 -1.885 1.00 90.50 107 ILE A O 1
ATOM 853 N N . TYR A 1 108 ? -4.094 -0.137 -3.042 1.00 86.69 108 TYR A N 1
ATOM 854 C CA . TYR A 1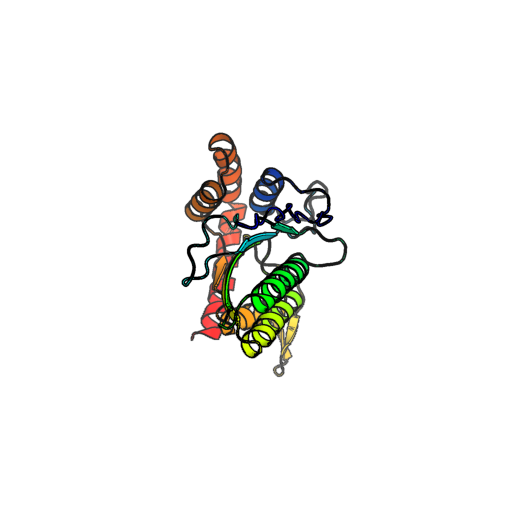 108 ? -3.142 -0.301 -4.134 1.00 86.69 108 TYR A CA 1
ATOM 855 C C . TYR A 1 108 ? -2.324 0.983 -4.254 1.00 86.69 108 TYR A C 1
ATOM 857 O O . TYR A 1 108 ? -2.860 2.025 -4.627 1.00 86.69 108 TYR A O 1
ATOM 865 N N . ILE A 1 109 ? -1.036 0.926 -3.922 1.00 87.25 109 ILE A N 1
ATOM 866 C CA . ILE A 1 109 ? -0.155 2.101 -3.857 1.00 87.25 109 ILE A CA 1
ATOM 867 C C . ILE A 1 109 ? 1.116 1.905 -4.697 1.00 87.25 109 ILE A C 1
ATOM 869 O O . ILE A 1 109 ? 1.686 0.814 -4.736 1.00 87.25 109 ILE A O 1
ATOM 873 N N . SER A 1 110 ? 1.565 2.932 -5.423 1.00 83.44 110 SER A N 1
ATOM 874 C CA . SER A 1 110 ? 2.745 2.797 -6.291 1.00 83.44 110 SER A CA 1
ATOM 875 C C . SER A 1 110 ? 4.017 2.468 -5.496 1.00 83.44 110 SER A C 1
ATOM 877 O O . SER A 1 110 ? 4.782 1.605 -5.926 1.00 83.44 110 SER A O 1
ATOM 879 N N . TYR A 1 111 ? 4.185 3.039 -4.300 1.00 87.25 111 TYR A N 1
ATOM 880 C CA . TYR A 1 111 ? 5.289 2.756 -3.375 1.00 87.25 111 TYR A CA 1
ATOM 881 C C . TYR A 1 111 ? 4.795 2.220 -2.036 1.00 87.25 111 TYR A C 1
ATOM 883 O O . TYR A 1 111 ? 3.744 2.628 -1.554 1.00 87.25 111 TYR A O 1
ATOM 891 N N . SER A 1 112 ? 5.575 1.349 -1.399 1.00 92.56 112 SER A N 1
ATOM 892 C CA . SER A 1 112 ? 5.368 1.016 0.008 1.00 92.56 112 SER A CA 1
ATOM 893 C C . SER A 1 112 ? 5.415 2.286 0.868 1.00 92.56 112 SER A C 1
ATOM 895 O O . SER A 1 112 ? 6.159 3.213 0.540 1.00 92.56 112 SER A O 1
ATOM 897 N N . PRO A 1 113 ? 4.668 2.350 1.976 1.00 92.62 113 PRO A N 1
ATOM 898 C CA . PRO A 1 113 ? 4.655 3.538 2.809 1.00 92.62 113 PRO A CA 1
ATOM 899 C C . PRO A 1 113 ? 6.025 3.816 3.413 1.00 92.62 113 PRO A C 1
ATOM 901 O O . PRO A 1 113 ? 6.722 2.899 3.849 1.00 92.62 113 PRO A O 1
ATOM 904 N N . CYS A 1 114 ? 6.393 5.097 3.493 1.00 90.50 114 CYS A N 1
ATOM 905 C CA . CYS A 1 114 ? 7.605 5.495 4.204 1.00 90.50 114 CYS A CA 1
ATOM 906 C C . CYS A 1 114 ? 7.507 5.175 5.711 1.00 90.50 114 CYS A C 1
ATOM 908 O O . CYS A 1 114 ? 6.454 4.760 6.210 1.00 90.50 114 CYS A O 1
ATOM 910 N N . HIS A 1 115 ? 8.596 5.384 6.460 1.00 90.62 115 HIS A N 1
ATOM 911 C CA . HIS A 1 115 ? 8.598 5.149 7.907 1.00 90.62 115 HIS A CA 1
ATOM 912 C C . HIS A 1 115 ? 7.518 5.963 8.632 1.00 90.62 115 HIS A C 1
ATOM 914 O O . HIS A 1 115 ? 6.722 5.397 9.381 1.00 90.62 115 HIS A O 1
ATOM 920 N N . ASP A 1 116 ? 7.442 7.265 8.354 1.00 90.19 116 ASP A N 1
ATOM 921 C CA . ASP A 1 116 ? 6.483 8.156 9.007 1.00 90.19 116 ASP A CA 1
ATOM 922 C C . ASP A 1 116 ? 5.043 7.795 8.651 1.00 90.19 116 ASP A C 1
ATOM 924 O O . ASP A 1 116 ? 4.211 7.662 9.544 1.00 90.19 116 ASP A O 1
ATOM 928 N N . CYS A 1 117 ? 4.758 7.520 7.372 1.00 92.75 117 CYS A N 1
ATOM 929 C CA . CYS A 1 117 ? 3.436 7.056 6.942 1.00 92.75 117 CYS A CA 1
ATOM 930 C C . CYS A 1 117 ? 3.048 5.745 7.619 1.00 92.75 117 CYS A C 1
ATOM 932 O O . CYS A 1 117 ? 1.924 5.608 8.096 1.00 92.75 117 CYS A O 1
ATOM 934 N N . SER A 1 118 ? 3.984 4.800 7.720 1.00 95.38 118 SER A N 1
ATOM 935 C CA . SER A 1 118 ? 3.756 3.537 8.420 1.00 95.38 118 SER A CA 1
ATOM 936 C C . SER A 1 118 ? 3.418 3.766 9.894 1.00 95.38 118 SER A C 1
ATOM 938 O O . SER A 1 118 ? 2.445 3.202 10.391 1.00 95.38 118 SER A O 1
ATOM 940 N N . ASN A 1 119 ? 4.163 4.632 10.588 1.00 95.06 119 ASN A N 1
ATOM 941 C CA . ASN A 1 119 ? 3.873 4.989 11.978 1.00 95.06 119 ASN A CA 1
ATOM 942 C C . ASN A 1 119 ? 2.509 5.679 12.113 1.00 95.06 119 ASN A C 1
ATOM 944 O O . ASN A 1 119 ? 1.759 5.365 13.035 1.00 95.06 119 ASN A O 1
ATOM 948 N N . THR A 1 120 ? 2.146 6.585 11.199 1.00 95.56 120 THR A N 1
ATOM 949 C CA . THR A 1 120 ? 0.828 7.233 11.230 1.00 95.56 120 THR A CA 1
ATOM 950 C C . THR A 1 120 ? -0.301 6.223 11.041 1.00 95.56 120 THR A C 1
ATOM 952 O O . THR A 1 120 ? -1.269 6.266 11.797 1.00 95.56 120 THR A O 1
ATOM 955 N N . ILE A 1 121 ? -0.167 5.275 10.104 1.00 96.50 121 ILE A N 1
ATOM 956 C CA . ILE A 1 121 ? -1.139 4.185 9.914 1.00 96.50 121 ILE A CA 1
ATOM 957 C C . ILE A 1 121 ? -1.258 3.341 11.192 1.00 96.50 121 ILE A C 1
ATOM 959 O O . ILE A 1 121 ? -2.367 3.051 11.636 1.00 96.50 121 ILE A O 1
ATOM 963 N N . VAL A 1 122 ? -0.136 2.971 11.815 1.00 97.69 122 VAL A N 1
ATOM 964 C CA . VAL A 1 122 ? -0.117 2.195 13.068 1.00 97.69 122 VAL A CA 1
ATOM 965 C C . VAL A 1 122 ? -0.842 2.938 14.188 1.00 97.69 122 VAL A C 1
ATOM 967 O O . VAL A 1 122 ? -1.740 2.373 14.812 1.00 97.69 122 VAL A O 1
ATOM 970 N N . ASN A 1 123 ? -0.509 4.211 14.402 1.00 96.94 123 ASN A N 1
ATOM 971 C CA . ASN A 1 123 ? -1.129 5.042 15.433 1.00 96.94 123 ASN A CA 1
ATOM 972 C C . ASN A 1 123 ? -2.634 5.212 15.191 1.00 96.94 123 ASN A C 1
ATOM 974 O O . ASN A 1 123 ? -3.424 5.188 16.136 1.00 96.94 123 ASN A O 1
ATOM 978 N N . PHE A 1 124 ? -3.037 5.357 13.926 1.00 96.19 124 PHE A N 1
ATOM 979 C CA . PHE A 1 124 ? -4.438 5.413 13.530 1.00 96.19 124 PHE A CA 1
ATOM 980 C C . PHE A 1 124 ? -5.182 4.118 13.892 1.00 96.19 124 PHE A C 1
ATOM 982 O O . PHE A 1 124 ? -6.199 4.178 14.583 1.00 96.19 124 PHE A O 1
ATOM 989 N N . ILE A 1 125 ? -4.642 2.951 13.519 1.00 96.19 125 ILE A N 1
ATOM 990 C CA . ILE A 1 125 ? -5.222 1.642 13.862 1.00 96.19 125 ILE A CA 1
ATOM 991 C C . ILE A 1 125 ? -5.343 1.489 15.384 1.00 96.19 125 ILE A C 1
ATOM 993 O O . ILE A 1 125 ? -6.389 1.090 15.887 1.00 96.19 125 ILE A O 1
ATOM 997 N N . GLU A 1 126 ? -4.298 1.825 16.142 1.00 95.75 126 GLU A N 1
ATOM 998 C CA . GLU A 1 126 ? -4.307 1.718 17.606 1.00 95.75 126 GLU A CA 1
ATOM 999 C C . GLU A 1 126 ? -5.337 2.636 18.264 1.00 95.75 126 GLU A C 1
ATOM 1001 O O . GLU A 1 126 ? -6.039 2.222 19.191 1.00 95.75 126 GLU A O 1
ATOM 1006 N N . LYS A 1 127 ? -5.446 3.882 17.790 1.00 94.94 127 LYS A N 1
ATOM 1007 C CA . LYS A 1 127 ? -6.465 4.822 18.255 1.00 94.94 127 LYS A CA 1
ATOM 1008 C C . LYS A 1 127 ? -7.860 4.254 18.003 1.00 94.94 127 LYS A C 1
ATOM 1010 O O . LYS A 1 127 ? -8.628 4.111 18.948 1.00 94.94 127 LYS A O 1
ATOM 1015 N N . CYS A 1 128 ? -8.157 3.859 16.770 1.00 91.25 128 CYS A N 1
ATOM 1016 C CA . CYS A 1 128 ? -9.479 3.369 16.405 1.00 91.25 128 CYS A CA 1
ATOM 1017 C C . CYS A 1 128 ? -9.824 2.018 17.062 1.00 91.25 128 CYS A C 1
ATOM 1019 O O . CYS A 1 128 ? -10.977 1.808 17.429 1.00 91.25 128 CYS A O 1
ATOM 1021 N N . ASN A 1 129 ? -8.850 1.134 17.304 1.00 91.12 129 ASN A N 1
ATOM 1022 C CA . ASN A 1 129 ? -9.079 -0.118 18.037 1.00 91.12 129 ASN A CA 1
ATOM 1023 C C . ASN A 1 129 ? -9.522 0.125 19.489 1.00 91.12 129 ASN A C 1
ATOM 1025 O O . ASN A 1 129 ? -10.395 -0.579 19.995 1.00 91.12 129 ASN A O 1
ATOM 1029 N N . ARG A 1 130 ? -8.966 1.146 20.160 1.00 90.25 130 ARG A N 1
ATOM 1030 C CA . ARG A 1 130 ? -9.432 1.566 21.498 1.00 90.25 130 ARG A CA 1
ATOM 1031 C C . ARG A 1 130 ? -10.849 2.136 21.465 1.00 90.25 130 ARG A C 1
ATOM 1033 O O . ARG A 1 130 ? -11.565 2.058 22.455 1.00 90.25 130 ARG A O 1
ATOM 1040 N N . GLU A 1 131 ? -11.252 2.670 20.318 1.00 86.06 131 GLU A N 1
ATOM 1041 C CA . GLU A 1 131 ? -12.563 3.266 20.065 1.00 86.06 131 GLU A CA 1
ATOM 1042 C C . GLU A 1 131 ? -13.532 2.302 19.359 1.00 86.06 131 GLU A C 1
ATOM 1044 O O . GLU A 1 131 ? -14.439 2.736 18.649 1.00 86.06 131 GLU A O 1
ATOM 1049 N N . TRP A 1 132 ? -13.381 0.989 19.581 1.00 85.38 132 TRP A N 1
ATOM 1050 C CA . TRP A 1 132 ? -14.338 -0.028 19.121 1.00 85.38 132 TRP A CA 1
ATOM 1051 C C . TRP A 1 132 ? -14.375 -0.262 17.597 1.00 85.38 132 TRP A C 1
ATOM 1053 O O . TRP A 1 132 ? -15.378 -0.724 17.050 1.00 85.38 132 TRP A O 1
ATOM 1063 N N . CYS A 1 133 ? -13.273 0.003 16.895 1.00 89.94 133 CYS A N 1
ATOM 1064 C CA . CYS A 1 133 ? -13.097 -0.407 15.500 1.00 89.94 133 CYS A CA 1
ATOM 1065 C C . CYS A 1 133 ? -12.230 -1.668 15.395 1.00 89.94 133 CYS A C 1
ATOM 1067 O O . CYS A 1 133 ? -11.338 -1.890 16.206 1.00 89.94 133 CYS A O 1
ATOM 1069 N N . ILE A 1 134 ? -12.475 -2.487 14.378 1.00 91.38 134 ILE A N 1
ATOM 1070 C CA . ILE A 1 134 ? -11.624 -3.622 14.005 1.00 91.38 134 ILE A CA 1
ATOM 1071 C C . ILE A 1 134 ? -11.197 -3.402 12.560 1.00 91.38 134 ILE A C 1
ATOM 1073 O O . ILE A 1 134 ? -12.046 -3.099 11.725 1.00 91.38 134 ILE A O 1
ATOM 1077 N N . PHE A 1 135 ? -9.908 -3.557 12.259 1.00 92.81 135 PHE A N 1
ATOM 1078 C CA . PHE A 1 135 ? -9.372 -3.352 10.913 1.00 92.81 135 PHE A CA 1
ATOM 1079 C C . PHE A 1 135 ? -8.953 -4.657 10.239 1.00 92.81 135 PHE A C 1
ATOM 1081 O O . PHE A 1 135 ? -8.230 -5.459 10.827 1.00 92.81 135 PHE A O 1
ATOM 1088 N N . ASP A 1 136 ? -9.337 -4.792 8.972 1.00 94.69 136 ASP A N 1
ATOM 1089 C CA . ASP A 1 136 ? -8.768 -5.726 7.998 1.00 94.69 136 ASP A CA 1
ATOM 1090 C C . ASP A 1 136 ? -8.167 -4.887 6.862 1.00 94.69 136 ASP A C 1
ATOM 1092 O O . ASP A 1 136 ? -8.881 -4.416 5.975 1.00 94.69 136 ASP A O 1
ATOM 1096 N N . ILE A 1 137 ? -6.864 -4.600 6.945 1.00 95.38 137 ILE A N 1
ATOM 1097 C CA . ILE A 1 137 ? -6.167 -3.776 5.951 1.00 95.38 137 ILE A CA 1
ATOM 1098 C C . ILE A 1 137 ? -5.269 -4.671 5.114 1.00 95.38 137 ILE A C 1
ATOM 1100 O O . ILE A 1 137 ? -4.313 -5.262 5.619 1.00 95.38 137 ILE A O 1
ATOM 1104 N N . LYS A 1 138 ? -5.523 -4.681 3.809 1.00 95.75 138 LYS A N 1
ATOM 1105 C CA . LYS A 1 138 ? -4.645 -5.262 2.801 1.00 95.75 138 LYS A CA 1
ATOM 1106 C C . LYS A 1 138 ? -4.026 -4.153 1.970 1.00 95.75 138 LYS A C 1
ATOM 1108 O O . LYS A 1 138 ? -4.732 -3.336 1.393 1.00 95.75 138 LYS A O 1
ATOM 1113 N N . MET A 1 139 ? -2.706 -4.130 1.886 1.00 95.62 139 MET A N 1
ATOM 1114 C CA . MET A 1 139 ? -1.948 -3.143 1.138 1.00 95.62 139 MET A CA 1
ATOM 1115 C C . MET A 1 139 ? -1.096 -3.830 0.081 1.00 95.62 139 MET A C 1
ATOM 1117 O O . MET A 1 139 ? -0.104 -4.495 0.376 1.00 95.62 139 MET A O 1
ATOM 1121 N N . ASN A 1 140 ? -1.488 -3.620 -1.166 1.00 92.81 140 ASN A N 1
ATOM 1122 C CA . ASN A 1 140 ? -0.763 -4.044 -2.343 1.00 92.81 140 ASN A CA 1
ATOM 1123 C C . ASN A 1 140 ? 0.106 -2.879 -2.820 1.00 92.81 140 ASN A C 1
ATOM 1125 O O . ASN A 1 140 ? -0.410 -1.780 -3.031 1.00 92.81 140 ASN A O 1
ATOM 1129 N N . PHE A 1 141 ? 1.401 -3.099 -3.019 1.00 91.75 141 PHE A N 1
ATOM 1130 C CA . PHE A 1 141 ? 2.287 -2.047 -3.516 1.00 91.75 141 PHE A CA 1
ATOM 1131 C C . PHE A 1 141 ? 3.137 -2.509 -4.689 1.00 91.75 141 PHE A C 1
ATOM 1133 O O . PHE A 1 141 ? 3.538 -3.670 -4.761 1.00 91.75 141 PHE A O 1
ATOM 1140 N N . SER A 1 142 ? 3.386 -1.602 -5.634 1.00 86.06 142 SER A N 1
ATOM 1141 C CA . SER A 1 142 ? 4.130 -1.947 -6.849 1.00 86.06 142 SER A CA 1
ATOM 1142 C C . SER A 1 142 ? 5.643 -1.885 -6.658 1.00 86.06 142 SER A C 1
ATOM 1144 O O . SER A 1 142 ? 6.361 -2.595 -7.352 1.00 86.06 142 SER A O 1
ATOM 1146 N N . ASN A 1 143 ? 6.130 -1.060 -5.734 1.00 86.00 143 ASN A N 1
ATOM 1147 C CA . ASN A 1 143 ? 7.552 -0.819 -5.518 1.00 86.00 143 ASN A CA 1
ATOM 1148 C C . ASN A 1 143 ? 7.846 -0.612 -4.036 1.00 86.00 143 ASN A C 1
ATOM 1150 O O . ASN A 1 1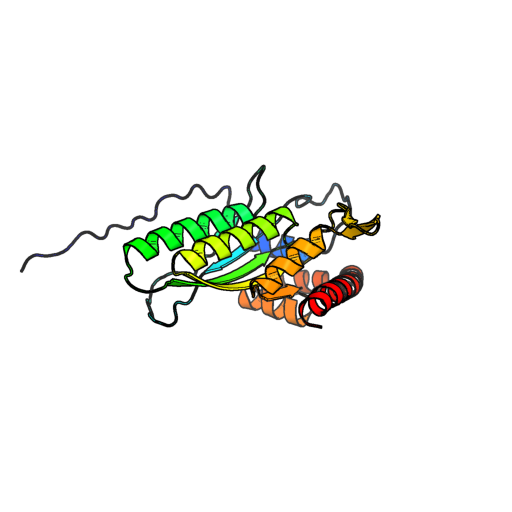43 ? 7.009 -0.086 -3.305 1.00 86.00 143 ASN A O 1
ATOM 1154 N N . PHE A 1 144 ? 9.062 -0.932 -3.602 1.00 88.38 144 PHE A N 1
ATOM 1155 C CA . PHE A 1 144 ? 9.553 -0.447 -2.315 1.00 88.38 144 PHE A CA 1
ATOM 1156 C C . PHE A 1 144 ? 9.935 1.031 -2.401 1.00 88.38 144 PHE A C 1
ATOM 1158 O O . PHE A 1 144 ? 10.611 1.458 -3.340 1.00 88.38 144 PHE A O 1
ATOM 1165 N N . TYR A 1 145 ? 9.538 1.817 -1.403 1.00 83.81 145 TYR A N 1
ATOM 1166 C CA . TYR A 1 145 ? 10.029 3.179 -1.237 1.00 83.81 145 TYR A CA 1
ATOM 1167 C C . TYR A 1 145 ? 11.495 3.144 -0.803 1.00 83.81 145 TYR A C 1
ATOM 1169 O O . TYR A 1 145 ? 11.839 2.744 0.310 1.00 83.81 145 TYR A O 1
ATOM 1177 N N . LYS A 1 146 ? 12.383 3.542 -1.715 1.00 73.88 146 LYS A N 1
ATOM 1178 C CA . LYS A 1 146 ? 13.834 3.558 -1.502 1.00 73.88 146 LYS A CA 1
ATOM 1179 C C . LYS A 1 146 ? 14.264 4.932 -0.995 1.00 73.88 146 LYS A C 1
ATOM 1181 O O . LYS A 1 146 ? 14.858 5.707 -1.735 1.00 73.88 146 LYS A O 1
ATOM 1186 N N . HIS A 1 147 ? 13.946 5.250 0.258 1.00 63.56 147 HIS A N 1
ATOM 1187 C CA . HIS A 1 147 ? 14.592 6.375 0.936 1.00 63.56 147 HIS A CA 1
ATOM 1188 C C . HIS A 1 147 ? 15.818 5.859 1.677 1.00 63.56 147 HIS A C 1
ATOM 1190 O O . HIS A 1 147 ? 15.713 4.944 2.492 1.00 63.56 147 HIS A O 1
ATOM 1196 N N . TYR A 1 148 ? 16.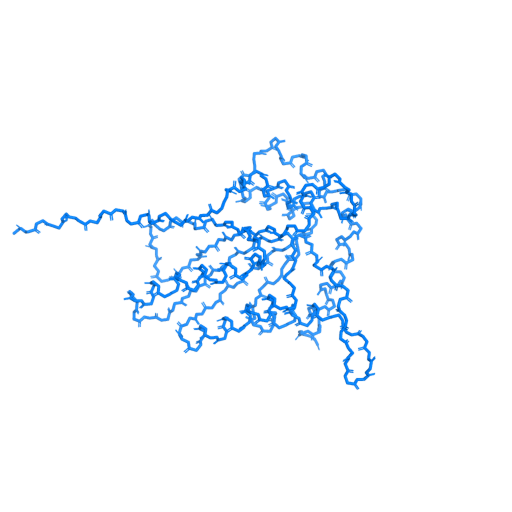981 6.443 1.395 1.00 54.69 148 TYR A N 1
ATOM 1197 C CA . TYR A 1 148 ? 18.272 6.056 1.976 1.00 54.69 148 TYR A CA 1
ATOM 1198 C C . TYR A 1 148 ? 18.438 6.482 3.445 1.00 54.69 148 TYR A C 1
ATOM 1200 O O . TYR A 1 148 ? 19.550 6.482 3.974 1.00 54.69 148 TYR A O 1
ATOM 1208 N N . GLU A 1 149 ? 17.347 6.836 4.123 1.00 58.25 149 GLU A N 1
ATOM 1209 C CA . GLU A 1 149 ? 17.382 7.112 5.550 1.00 58.25 149 GLU A CA 1
ATOM 1210 C C . GLU A 1 149 ? 17.680 5.816 6.303 1.00 58.25 149 GLU A C 1
ATOM 1212 O O . GLU A 1 149 ? 16.905 4.853 6.330 1.00 58.25 149 GLU A O 1
ATOM 1217 N N . CYS A 1 150 ? 18.866 5.799 6.895 1.00 60.09 150 CYS A N 1
ATOM 1218 C CA . CYS A 1 150 ? 19.346 4.762 7.780 1.00 60.09 150 CYS A CA 1
ATOM 1219 C C . CYS A 1 150 ? 19.526 5.378 9.168 1.00 60.09 150 CYS A C 1
ATOM 1221 O O . CYS A 1 150 ? 20.253 6.356 9.332 1.00 60.09 150 CYS A O 1
ATOM 1223 N N . LEU A 1 151 ? 18.876 4.799 10.175 1.00 64.94 151 LEU A N 1
ATOM 1224 C CA . LEU A 1 151 ? 19.182 5.095 11.571 1.00 64.94 151 LEU A CA 1
ATOM 1225 C C . LEU A 1 151 ? 20.289 4.149 12.014 1.00 64.94 151 LEU A C 1
ATOM 1227 O O . LEU A 1 151 ? 20.397 3.026 11.521 1.00 64.94 151 LEU A O 1
ATOM 1231 N N . ARG A 1 152 ? 21.116 4.585 12.962 1.00 67.75 152 ARG A N 1
ATOM 1232 C CA . ARG A 1 152 ? 22.022 3.676 13.663 1.00 67.75 152 ARG A CA 1
ATOM 1233 C C . ARG A 1 152 ? 21.273 3.045 14.830 1.00 67.75 152 ARG A C 1
ATOM 1235 O O . ARG A 1 152 ? 20.687 3.763 15.633 1.00 67.75 152 ARG A O 1
ATOM 1242 N N . ASN A 1 153 ? 21.276 1.717 14.918 1.00 73.25 153 ASN A N 1
ATOM 1243 C CA . ASN A 1 153 ? 20.758 1.024 16.098 1.00 73.25 153 ASN A CA 1
ATOM 1244 C C . ASN A 1 153 ? 21.713 1.188 17.301 1.00 73.25 153 ASN A C 1
ATOM 1246 O O . ASN A 1 153 ? 22.795 1.764 17.178 1.00 73.25 153 ASN A O 1
ATOM 1250 N N . SER A 1 154 ? 21.335 0.654 18.468 1.00 72.62 154 SER A N 1
ATOM 1251 C CA . SER A 1 154 ? 22.168 0.672 19.685 1.00 72.62 154 SER A CA 1
ATOM 1252 C C . SER A 1 154 ? 23.518 -0.041 19.522 1.00 72.62 154 SER A C 1
ATOM 1254 O O . SER A 1 154 ? 24.456 0.258 20.254 1.00 72.62 154 SER A O 1
ATOM 1256 N N . ALA A 1 155 ? 23.640 -0.936 18.538 1.00 79.94 155 ALA A N 1
ATOM 1257 C CA . ALA A 1 155 ? 24.885 -1.596 18.148 1.00 79.94 155 ALA A CA 1
ATOM 1258 C C . ALA A 1 155 ? 25.683 -0.814 17.078 1.00 79.94 155 ALA A C 1
ATOM 1260 O O . ALA A 1 155 ? 26.661 -1.324 16.537 1.00 79.94 155 ALA A O 1
ATOM 1261 N N . GLY A 1 156 ? 25.263 0.408 16.729 1.00 78.00 156 GLY A N 1
ATOM 1262 C CA . GLY A 1 156 ? 25.916 1.264 15.737 1.00 78.00 156 GLY A CA 1
ATOM 1263 C C . GLY A 1 156 ? 25.711 0.847 14.275 1.00 78.00 156 GLY A C 1
ATOM 1264 O O . GLY A 1 156 ? 26.263 1.490 13.382 1.00 78.00 156 GLY A O 1
ATOM 1265 N N . GLN A 1 157 ? 24.922 -0.196 14.005 1.00 76.06 157 GLN A N 1
ATOM 1266 C CA . GLN A 1 157 ? 24.641 -0.678 12.654 1.00 76.06 157 GLN A CA 1
ATOM 1267 C C . GLN A 1 157 ? 23.581 0.195 11.984 1.00 76.06 157 GLN A C 1
ATOM 1269 O O . GLN A 1 157 ? 22.577 0.554 12.600 1.00 76.06 157 GLN A O 1
ATOM 1274 N N . HIS A 1 158 ? 23.783 0.493 10.701 1.00 69.75 158 HIS A N 1
ATOM 1275 C CA . HIS A 1 158 ? 22.792 1.177 9.880 1.00 69.75 158 HIS A CA 1
ATOM 1276 C C . HIS A 1 158 ? 21.604 0.245 9.617 1.00 69.75 158 HIS A C 1
ATOM 1278 O O . HIS A 1 158 ? 21.724 -0.751 8.906 1.00 69.75 158 HIS A O 1
ATOM 1284 N N . VAL A 1 159 ? 20.452 0.584 10.185 1.00 67.94 159 VAL A N 1
ATOM 1285 C CA . VAL A 1 159 ? 19.180 -0.085 9.933 1.00 67.94 159 VAL A CA 1
ATOM 1286 C C . VAL A 1 159 ? 18.357 0.814 9.013 1.00 67.94 159 VAL A C 1
ATOM 1288 O O . VAL A 1 159 ? 18.138 1.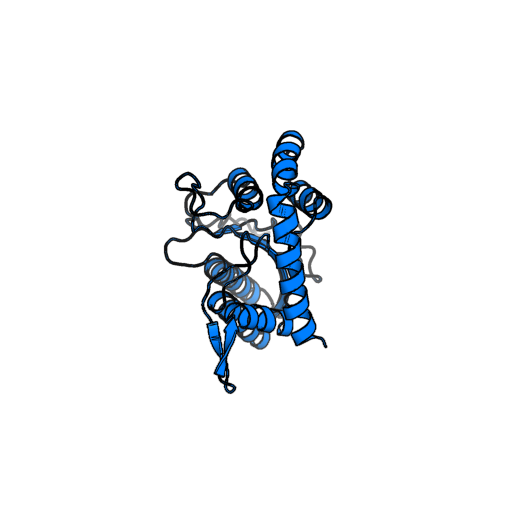984 9.345 1.00 67.94 159 VAL A O 1
ATOM 1291 N N . PRO A 1 160 ? 17.894 0.313 7.854 1.00 77.00 160 PRO A N 1
ATOM 1292 C CA . PRO A 1 160 ? 16.986 1.069 7.003 1.00 77.00 160 PRO A CA 1
ATOM 1293 C C . PRO A 1 160 ? 15.699 1.370 7.777 1.00 77.00 160 PRO A C 1
ATOM 1295 O O . PRO A 1 160 ? 14.940 0.460 8.115 1.00 77.00 160 PRO A O 1
ATOM 1298 N N . VAL A 1 161 ? 15.455 2.648 8.058 1.00 80.56 161 VAL A N 1
ATOM 1299 C CA . VAL A 1 161 ? 14.349 3.135 8.907 1.00 80.56 161 VAL A CA 1
ATOM 1300 C C . VAL A 1 161 ? 12.999 2.749 8.315 1.00 80.56 161 VAL A C 1
ATOM 1302 O O . VAL A 1 161 ? 12.052 2.377 9.009 1.00 80.56 161 VAL A O 1
ATOM 1305 N N . HIS A 1 162 ? 12.950 2.753 6.987 1.00 83.50 162 HIS A N 1
ATOM 1306 C CA . HIS A 1 162 ? 11.824 2.301 6.192 1.00 83.50 162 HIS A CA 1
ATOM 1307 C C . HIS A 1 162 ? 11.356 0.881 6.558 1.00 83.50 162 HIS A C 1
ATOM 1309 O O . HIS A 1 162 ? 10.159 0.640 6.721 1.00 83.50 162 HIS A O 1
ATOM 1315 N N . ASN A 1 163 ? 12.289 -0.055 6.758 1.00 89.88 163 ASN A N 1
ATOM 1316 C CA . ASN A 1 163 ? 11.946 -1.447 7.044 1.00 89.88 163 ASN A CA 1
ATOM 1317 C C . ASN A 1 163 ? 11.250 -1.580 8.400 1.00 89.88 163 ASN A C 1
ATOM 1319 O O . ASN A 1 163 ? 10.343 -2.394 8.544 1.00 89.88 163 ASN A O 1
ATOM 1323 N N . GLU A 1 164 ? 11.642 -0.768 9.383 1.00 91.06 164 GLU A N 1
ATOM 1324 C CA . GLU A 1 164 ? 10.991 -0.746 10.692 1.00 91.06 164 GLU A CA 1
ATOM 1325 C C . GLU A 1 164 ? 9.519 -0.327 10.586 1.00 91.06 164 GLU A C 1
ATOM 1327 O O . GLU A 1 164 ? 8.662 -0.941 11.221 1.00 91.06 164 GLU A O 1
ATOM 1332 N N . GLY A 1 165 ? 9.208 0.654 9.732 1.00 93.50 165 GLY A N 1
ATOM 1333 C CA . GLY A 1 165 ? 7.831 1.073 9.467 1.00 93.50 165 GLY A CA 1
ATOM 1334 C C . GLY A 1 165 ? 6.971 -0.085 8.952 1.00 93.50 165 GLY A C 1
ATOM 1335 O O . GLY A 1 165 ? 5.928 -0.397 9.529 1.00 93.50 165 GLY A O 1
ATOM 1336 N N . LEU A 1 166 ? 7.456 -0.801 7.934 1.00 95.25 166 LEU A N 1
ATOM 1337 C CA . LEU A 1 166 ? 6.756 -1.967 7.385 1.00 95.25 166 LEU A CA 1
ATOM 1338 C C . LEU A 1 166 ? 6.623 -3.112 8.405 1.00 95.25 166 LEU A C 1
ATOM 1340 O O . LEU A 1 166 ? 5.577 -3.759 8.462 1.00 95.25 166 LEU A O 1
ATOM 1344 N N . ARG A 1 167 ? 7.630 -3.342 9.263 1.00 95.88 167 ARG A N 1
ATOM 1345 C CA . ARG A 1 167 ? 7.532 -4.324 10.364 1.00 95.88 167 ARG A CA 1
ATOM 1346 C C . ARG A 1 167 ? 6.416 -3.965 11.340 1.00 95.88 167 ARG A C 1
ATOM 1348 O O . ARG A 1 167 ? 5.649 -4.843 11.729 1.00 95.88 167 ARG A O 1
ATOM 1355 N N . LYS A 1 168 ? 6.292 -2.688 11.715 1.00 96.56 168 LYS A N 1
ATOM 1356 C CA . LYS A 1 168 ? 5.210 -2.224 12.597 1.00 96.56 168 LYS A CA 1
ATOM 1357 C C . LYS A 1 168 ? 3.837 -2.459 11.968 1.00 96.56 168 LYS A C 1
ATOM 1359 O O . LYS A 1 168 ? 2.932 -2.904 12.668 1.00 96.56 168 LYS A O 1
ATOM 1364 N N . LEU A 1 169 ? 3.689 -2.246 10.658 1.00 97.69 169 LEU A N 1
ATOM 1365 C CA . LEU A 1 169 ? 2.447 -2.557 9.941 1.00 97.69 169 LEU A CA 1
ATOM 1366 C C . LEU A 1 169 ? 2.098 -4.053 10.010 1.00 97.69 169 LEU A C 1
ATOM 1368 O O . LEU A 1 169 ? 0.969 -4.395 10.364 1.00 97.69 169 LEU A O 1
ATOM 1372 N N . LEU A 1 170 ? 3.066 -4.943 9.766 1.00 97.38 170 LEU A N 1
ATOM 1373 C CA . LEU A 1 170 ? 2.864 -6.395 9.891 1.00 97.38 170 LEU A CA 1
ATOM 1374 C C . LEU A 1 170 ? 2.449 -6.801 11.314 1.00 97.38 170 LEU A C 1
ATOM 1376 O O . LEU A 1 170 ? 1.510 -7.577 11.487 1.00 97.38 170 LEU A O 1
ATOM 1380 N N . LEU A 1 171 ? 3.083 -6.225 12.342 1.00 96.75 171 LEU A N 1
ATOM 1381 C CA . LEU A 1 171 ? 2.718 -6.444 13.750 1.00 96.75 171 LEU A CA 1
ATOM 1382 C C . LEU A 1 171 ? 1.292 -5.971 14.078 1.00 96.75 171 LEU A C 1
ATOM 1384 O O . LEU A 1 171 ? 0.659 -6.500 14.992 1.00 96.75 171 LEU A O 1
ATOM 1388 N N . LYS A 1 172 ? 0.759 -5.004 13.322 1.00 96.94 172 LYS A N 1
ATOM 1389 C CA . LYS A 1 172 ? -0.642 -4.558 13.398 1.00 96.94 172 LYS A CA 1
ATOM 1390 C C . LYS A 1 172 ? -1.574 -5.319 12.459 1.00 96.94 172 LYS A C 1
ATOM 1392 O O . LYS A 1 172 ? -2.690 -4.868 12.226 1.00 96.94 172 LYS A O 1
ATOM 1397 N N . ARG A 1 173 ? -1.148 -6.490 11.971 1.00 96.06 173 ARG A N 1
ATOM 1398 C CA . ARG A 1 173 ? -1.924 -7.374 11.087 1.00 96.06 173 ARG A CA 1
ATOM 1399 C C . ARG A 1 173 ? -2.336 -6.711 9.771 1.00 96.06 173 ARG A C 1
ATOM 1401 O O . ARG A 1 173 ? -3.297 -7.143 9.143 1.00 96.06 173 ARG A O 1
ATOM 1408 N N . VAL A 1 174 ? -1.602 -5.688 9.332 1.00 97.25 174 VAL A N 1
ATOM 1409 C CA . VAL A 1 174 ? -1.749 -5.158 7.977 1.00 97.25 174 VAL A CA 1
ATOM 1410 C C . VAL A 1 174 ? -1.119 -6.162 7.015 1.00 97.25 174 VAL A C 1
ATOM 1412 O O . VAL A 1 174 ? 0.070 -6.469 7.117 1.00 97.25 174 VAL A O 1
ATOM 1415 N N . MET A 1 175 ? -1.906 -6.677 6.074 1.00 97.38 175 MET A N 1
ATOM 1416 C CA . MET A 1 175 ? -1.426 -7.594 5.047 1.00 97.38 175 MET A CA 1
ATOM 1417 C C . MET A 1 175 ? -0.678 -6.804 3.975 1.00 97.38 175 MET A C 1
ATOM 1419 O O . MET A 1 175 ? -1.287 -6.136 3.145 1.00 97.38 175 MET A O 1
ATOM 1423 N N . LEU A 1 176 ? 0.649 -6.880 3.992 1.00 96.94 176 LEU A N 1
ATOM 1424 C CA . LEU A 1 176 ? 1.513 -6.261 2.991 1.00 96.94 176 LEU A CA 1
ATOM 1425 C C . LEU A 1 176 ? 1.767 -7.240 1.838 1.00 96.94 176 LEU A C 1
ATOM 1427 O O . LEU A 1 176 ? 2.187 -8.370 2.081 1.00 96.94 176 LEU A O 1
ATOM 1431 N N . GLN A 1 177 ? 1.543 -6.816 0.593 1.00 95.06 177 GLN A N 1
ATOM 1432 C CA . GLN A 1 177 ? 1.728 -7.664 -0.584 1.00 95.06 177 GLN A CA 1
ATOM 1433 C C . GLN A 1 177 ? 2.412 -6.899 -1.732 1.00 95.06 177 GLN A C 1
ATOM 1435 O O . GLN A 1 177 ? 1.782 -6.048 -2.365 1.00 95.06 177 GLN A O 1
ATOM 1440 N N . PRO A 1 178 ? 3.676 -7.210 -2.073 1.00 93.25 178 PRO A N 1
ATOM 1441 C CA . PRO A 1 178 ? 4.274 -6.673 -3.286 1.00 93.25 178 PRO A CA 1
ATOM 1442 C C . PRO A 1 178 ? 3.582 -7.276 -4.525 1.00 93.25 178 PRO A C 1
ATOM 1444 O O . PRO A 1 178 ? 3.350 -8.492 -4.617 1.00 93.25 178 PRO A O 1
ATOM 1447 N N . VAL A 1 179 ? 3.226 -6.420 -5.486 1.00 90.50 179 VAL A N 1
ATOM 1448 C CA . VAL A 1 179 ? 2.642 -6.822 -6.774 1.00 90.50 179 VAL A CA 1
ATOM 1449 C C . VAL A 1 179 ? 3.778 -7.208 -7.717 1.00 90.50 179 VAL A C 1
ATOM 1451 O O . VAL A 1 179 ? 4.390 -6.355 -8.357 1.00 90.50 179 VAL A O 1
ATOM 1454 N N . THR A 1 180 ? 4.071 -8.508 -7.749 1.00 89.25 180 THR A N 1
ATOM 1455 C CA . THR A 1 180 ? 5.185 -9.099 -8.501 1.00 89.25 180 THR A CA 1
ATOM 1456 C C . THR A 1 180 ? 4.731 -10.220 -9.424 1.00 89.25 180 THR A C 1
ATOM 1458 O O . THR A 1 180 ? 3.846 -11.005 -9.077 1.00 89.25 180 THR A O 1
ATOM 1461 N N . GLY A 1 181 ? 5.369 -10.318 -10.585 1.00 88.94 181 GLY A N 1
ATOM 1462 C CA . GLY A 1 181 ? 5.087 -11.314 -11.605 1.00 88.94 181 GLY A CA 1
ATOM 1463 C C . GLY A 1 181 ? 3.883 -10.968 -12.480 1.00 88.94 181 GLY A C 1
ATOM 1464 O O . GLY A 1 181 ? 2.912 -10.338 -12.054 1.00 88.94 181 GLY A O 1
ATOM 1465 N N . LYS A 1 182 ? 3.950 -11.427 -13.732 1.00 88.81 182 LYS A N 1
ATOM 1466 C CA . LYS A 1 182 ? 2.964 -11.141 -14.780 1.00 88.81 182 LYS A CA 1
ATOM 1467 C C . LYS A 1 182 ? 1.526 -11.467 -14.361 1.00 88.81 182 LYS A C 1
ATOM 1469 O O . LYS A 1 182 ? 0.649 -10.634 -14.541 1.00 88.81 182 LYS A O 1
ATOM 1474 N N . GLU A 1 183 ? 1.295 -12.622 -13.742 1.00 91.12 183 GLU A N 1
ATOM 1475 C CA . GLU A 1 183 ? -0.047 -13.059 -13.332 1.00 91.12 183 GLU A CA 1
ATOM 1476 C C . GLU A 1 183 ? -0.693 -12.101 -12.314 1.00 91.12 183 GLU A C 1
ATOM 1478 O O . GLU A 1 183 ? -1.856 -11.723 -12.450 1.00 91.12 183 GLU A O 1
ATOM 1483 N N . LYS A 1 184 ? 0.057 -11.634 -11.303 1.00 88.94 184 LYS A N 1
ATOM 1484 C CA . LYS A 1 184 ? -0.483 -10.672 -10.325 1.00 88.94 184 LYS A CA 1
ATOM 1485 C C . LYS A 1 184 ? -0.809 -9.334 -10.980 1.00 88.94 184 LYS A C 1
ATOM 1487 O O . LYS A 1 184 ? -1.788 -8.696 -10.596 1.00 88.94 184 LYS A O 1
ATOM 1492 N N . TRP A 1 185 ? -0.015 -8.929 -11.969 1.00 86.81 185 TRP A N 1
ATOM 1493 C CA . TRP A 1 185 ? -0.291 -7.756 -12.789 1.00 86.81 185 TRP A CA 1
ATOM 1494 C C . TRP A 1 185 ? -1.554 -7.932 -13.635 1.00 86.81 185 TRP A C 1
ATOM 1496 O O . TRP A 1 185 ? -2.408 -7.050 -13.619 1.00 86.81 185 TRP A O 1
ATOM 1506 N N . GLU A 1 186 ? -1.731 -9.070 -14.305 1.00 89.00 186 GLU A N 1
ATOM 1507 C CA . GLU A 1 186 ? -2.951 -9.400 -15.060 1.00 89.00 186 GLU A CA 1
ATOM 1508 C C . GLU A 1 186 ? -4.192 -9.369 -14.165 1.00 89.00 186 GLU A C 1
ATOM 1510 O O . GLU A 1 186 ? -5.185 -8.714 -14.499 1.00 89.00 186 GLU A O 1
ATOM 1515 N N . ASN A 1 187 ? -4.105 -9.998 -12.991 1.00 86.88 187 ASN A N 1
ATOM 1516 C CA . ASN A 1 187 ? -5.173 -10.016 -11.996 1.00 86.88 187 ASN A CA 1
ATOM 1517 C C . ASN A 1 187 ? -5.504 -8.604 -11.504 1.00 86.88 187 ASN A C 1
ATOM 1519 O O . ASN A 1 187 ? -6.672 -8.225 -11.454 1.00 86.88 187 ASN A O 1
ATOM 1523 N N . PHE A 1 188 ? -4.488 -7.795 -11.193 1.00 84.44 188 PHE A N 1
ATOM 1524 C CA . PHE A 1 188 ? -4.672 -6.404 -10.790 1.00 84.44 188 PHE A CA 1
ATOM 1525 C C . PHE A 1 188 ? -5.346 -5.572 -11.889 1.00 84.44 188 PHE A C 1
ATOM 1527 O O . PHE A 1 188 ? -6.322 -4.870 -11.619 1.00 84.44 188 PHE A O 1
ATOM 1534 N N . LEU A 1 189 ? -4.854 -5.652 -13.127 1.00 82.56 189 LEU A N 1
ATOM 1535 C CA . LEU A 1 189 ? -5.395 -4.888 -14.249 1.00 82.56 189 LEU A CA 1
ATOM 1536 C C . LEU A 1 189 ? -6.851 -5.296 -14.534 1.00 82.56 189 LEU A C 1
ATOM 1538 O O . LEU A 1 189 ? -7.711 -4.431 -14.721 1.00 82.56 189 LEU A O 1
ATOM 1542 N N . SER A 1 190 ? -7.147 -6.594 -14.498 1.00 85.12 190 SER A N 1
ATOM 1543 C CA . SER A 1 190 ? -8.491 -7.127 -14.731 1.00 85.12 190 SER A CA 1
ATOM 1544 C C . SER A 1 190 ? -9.464 -6.744 -13.615 1.00 85.12 190 SER A C 1
ATOM 1546 O O . SER A 1 190 ? -10.523 -6.185 -13.897 1.00 85.12 190 SER A O 1
ATOM 1548 N N . ALA A 1 191 ? -9.080 -6.938 -12.348 1.00 79.62 191 ALA A N 1
ATOM 1549 C CA . ALA A 1 191 ? -9.908 -6.598 -11.187 1.00 79.62 191 ALA A CA 1
ATOM 1550 C C . ALA A 1 191 ? -10.242 -5.099 -11.104 1.00 79.62 191 ALA A C 1
ATOM 1552 O O . ALA A 1 191 ? -11.273 -4.719 -10.556 1.00 79.62 191 ALA A O 1
ATOM 1553 N N . ASN A 1 192 ? -9.393 -4.247 -11.683 1.00 73.38 192 ASN A N 1
ATOM 1554 C CA . ASN A 1 192 ? -9.590 -2.801 -11.717 1.00 73.38 192 ASN A CA 1
ATOM 1555 C C . ASN A 1 192 ? -10.188 -2.302 -13.045 1.00 73.38 192 ASN A C 1
ATOM 1557 O O . ASN A 1 192 ? -10.134 -1.103 -13.329 1.00 73.38 192 ASN A O 1
ATOM 1561 N N . GLY A 1 193 ? -10.735 -3.185 -13.889 1.00 80.06 193 GLY A N 1
ATOM 1562 C CA . GLY A 1 193 ? -11.459 -2.807 -15.108 1.00 80.06 193 GLY A CA 1
ATOM 1563 C C . GLY A 1 193 ? -10.573 -2.133 -16.158 1.00 80.06 193 GLY A C 1
ATOM 1564 O O . GLY A 1 193 ? -10.928 -1.100 -16.728 1.00 80.06 193 GLY A O 1
ATOM 1565 N N . VAL A 1 194 ? -9.342 -2.608 -16.350 1.00 75.19 194 VAL A N 1
ATOM 1566 C CA . VAL A 1 194 ? -8.496 -2.166 -17.468 1.00 75.19 194 VAL A CA 1
ATOM 1567 C C . VAL A 1 194 ? -9.011 -2.803 -18.761 1.00 75.19 194 VAL A C 1
ATOM 1569 O O . VAL A 1 194 ? -9.067 -4.032 -18.818 1.00 75.19 194 VAL A O 1
ATOM 1572 N N . PRO A 1 195 ? -9.327 -2.019 -19.811 1.00 83.62 195 PRO A N 1
ATOM 1573 C CA . PRO A 1 195 ? -9.695 -2.582 -21.108 1.00 83.62 195 PRO A CA 1
ATOM 1574 C C . PRO A 1 195 ? -8.597 -3.505 -21.638 1.00 83.62 195 PRO A C 1
ATOM 1576 O O . PRO A 1 195 ? -7.424 -3.136 -21.580 1.00 83.62 195 PRO A O 1
ATOM 1579 N N . VAL A 1 196 ? -8.972 -4.668 -22.178 1.00 85.56 196 VAL A N 1
ATOM 1580 C CA . VAL A 1 196 ? -8.044 -5.720 -22.641 1.00 85.56 196 VAL A CA 1
ATOM 1581 C C . VAL A 1 196 ? -6.961 -5.162 -23.570 1.00 85.56 196 VAL A C 1
ATOM 1583 O O . VAL A 1 196 ? -5.786 -5.474 -23.410 1.00 85.56 196 VAL A O 1
ATOM 1586 N N . GLN A 1 197 ? -7.328 -4.246 -24.470 1.00 83.81 197 GLN A N 1
ATOM 1587 C CA . GLN A 1 197 ? -6.407 -3.622 -25.424 1.00 83.81 197 GLN A CA 1
ATOM 1588 C C . GLN A 1 197 ? -5.291 -2.826 -24.730 1.00 83.81 197 GLN A C 1
ATOM 1590 O O . GLN A 1 197 ? -4.166 -2.807 -25.208 1.00 83.81 197 GLN A O 1
ATOM 1595 N N . LYS A 1 198 ? -5.582 -2.209 -23.577 1.00 81.44 198 LYS A N 1
ATOM 1596 C CA . LYS A 1 198 ? -4.600 -1.473 -22.764 1.00 81.44 198 LYS A CA 1
ATOM 1597 C C . LYS A 1 198 ? -3.859 -2.363 -21.763 1.00 81.44 198 LYS A C 1
ATOM 1599 O O . LYS A 1 198 ? -2.924 -1.892 -21.116 1.00 81.44 198 LYS A O 1
ATOM 1604 N N . GLN A 1 199 ? -4.288 -3.613 -21.565 1.00 84.31 199 GLN A N 1
ATOM 1605 C CA . GLN A 1 199 ? -3.580 -4.536 -20.678 1.00 84.31 199 GLN A CA 1
ATOM 1606 C C . GLN A 1 199 ? -2.254 -4.970 -21.300 1.00 84.31 199 GLN A C 1
ATOM 1608 O O . GLN A 1 199 ? -1.252 -4.969 -20.597 1.00 84.31 199 GLN A O 1
ATOM 1613 N N . ALA A 1 200 ? -2.225 -5.259 -22.606 1.00 87.38 200 ALA A N 1
ATOM 1614 C CA . ALA A 1 200 ? -1.028 -5.740 -23.298 1.00 87.38 200 ALA A CA 1
ATOM 1615 C C . ALA A 1 200 ? 0.188 -4.813 -23.105 1.00 87.38 200 ALA A C 1
ATOM 1617 O O . ALA A 1 200 ? 1.236 -5.272 -22.653 1.00 87.38 200 ALA A O 1
ATOM 1618 N N . ASP A 1 201 ? 0.026 -3.506 -23.336 1.00 82.69 201 ASP A N 1
ATOM 1619 C CA . ASP A 1 201 ? 1.108 -2.522 -23.175 1.00 82.69 201 ASP A CA 1
ATOM 1620 C C . ASP A 1 201 ? 1.626 -2.462 -21.729 1.00 82.69 201 ASP A C 1
ATOM 1622 O O . ASP A 1 201 ? 2.830 -2.400 -21.472 1.00 82.69 201 ASP A O 1
ATOM 1626 N N . ARG A 1 202 ? 0.714 -2.531 -20.754 1.00 81.88 202 ARG A N 1
ATOM 1627 C CA . ARG A 1 202 ? 1.054 -2.486 -19.323 1.00 81.88 202 ARG A CA 1
ATOM 1628 C C . ARG A 1 202 ? 1.730 -3.767 -18.859 1.00 81.88 202 ARG A C 1
ATOM 1630 O O . ARG A 1 202 ? 2.671 -3.711 -18.072 1.00 81.88 202 ARG A O 1
ATOM 1637 N N . LEU A 1 203 ? 1.287 -4.907 -19.375 1.00 87.44 203 LEU A N 1
ATOM 1638 C CA . LEU A 1 203 ? 1.901 -6.203 -19.118 1.00 87.44 203 LEU A CA 1
ATOM 1639 C C . LEU A 1 203 ? 3.281 -6.308 -19.752 1.00 87.44 203 LEU A C 1
ATOM 1641 O O . LEU A 1 203 ? 4.164 -6.899 -19.136 1.00 87.44 203 LEU A O 1
ATOM 1645 N N . ALA A 1 204 ? 3.502 -5.703 -20.920 1.00 87.19 204 ALA A N 1
ATOM 1646 C CA . ALA A 1 204 ? 4.825 -5.623 -21.529 1.00 87.19 204 ALA A CA 1
ATOM 1647 C C . ALA A 1 204 ? 5.809 -4.856 -20.628 1.00 87.19 204 ALA A C 1
ATOM 1649 O O . ALA A 1 204 ? 6.939 -5.299 -20.431 1.00 87.19 204 ALA A O 1
ATOM 1650 N N . ILE A 1 205 ? 5.368 -3.757 -20.004 1.00 81.81 205 ILE A N 1
ATOM 1651 C CA . ILE A 1 205 ? 6.180 -3.011 -19.028 1.00 81.81 205 ILE A CA 1
ATOM 1652 C C . ILE A 1 205 ? 6.417 -3.842 -17.760 1.00 81.81 205 ILE A C 1
ATOM 1654 O O . ILE A 1 205 ? 7.560 -3.978 -17.316 1.00 81.81 205 ILE A O 1
ATOM 1658 N N . ALA A 1 206 ? 5.356 -4.428 -17.198 1.00 83.31 206 ALA A N 1
ATOM 1659 C CA . ALA A 1 206 ? 5.423 -5.264 -15.999 1.00 83.31 206 ALA A CA 1
ATOM 1660 C C . ALA A 1 206 ? 6.261 -6.545 -16.189 1.00 83.31 206 ALA A C 1
ATOM 1662 O O . ALA A 1 206 ? 6.794 -7.084 -15.226 1.00 83.31 206 ALA A O 1
ATOM 1663 N N . SER A 1 207 ? 6.402 -7.013 -17.430 1.00 87.38 207 SER A N 1
ATOM 1664 C CA . SER A 1 207 ? 7.189 -8.200 -17.793 1.00 87.38 207 SER A CA 1
ATOM 1665 C C . SER A 1 207 ? 8.558 -7.848 -18.380 1.00 87.38 207 SER A C 1
ATOM 1667 O O . SER A 1 207 ? 9.242 -8.720 -18.911 1.00 87.38 207 SER A O 1
ATOM 1669 N N . SER A 1 208 ? 8.966 -6.577 -18.330 1.00 87.50 208 SER A N 1
ATOM 1670 C CA . SER A 1 208 ? 10.290 -6.165 -18.797 1.00 87.50 208 SER A CA 1
ATOM 1671 C C . SER A 1 208 ? 11.399 -6.765 -17.925 1.00 87.50 208 SER A C 1
ATOM 1673 O O . SER A 1 208 ? 11.227 -6.955 -16.721 1.00 87.50 208 SER A O 1
ATOM 1675 N N . GLN A 1 209 ? 12.567 -7.033 -18.516 1.00 88.31 209 GLN A N 1
ATOM 1676 C CA . GLN A 1 209 ? 13.693 -7.626 -17.784 1.00 88.31 209 GLN A CA 1
ATOM 1677 C C . GLN A 1 209 ? 14.137 -6.759 -16.595 1.00 88.31 209 GLN A C 1
ATOM 1679 O O . GLN A 1 209 ? 14.425 -7.282 -15.523 1.00 88.31 209 GLN A O 1
ATOM 1684 N N . GLU A 1 210 ? 14.145 -5.434 -16.767 1.00 84.81 210 GLU A N 1
ATOM 1685 C CA . GLU A 1 210 ? 14.446 -4.468 -15.703 1.00 84.81 210 GLU A CA 1
ATOM 1686 C C . GLU A 1 210 ? 13.491 -4.626 -14.510 1.00 84.81 210 GLU A C 1
ATOM 1688 O O . GLU A 1 210 ? 13.924 -4.698 -13.357 1.00 84.81 210 GLU A O 1
ATOM 1693 N N . ARG A 1 211 ? 12.186 -4.734 -14.791 1.00 85.19 211 ARG A N 1
ATOM 1694 C CA . ARG A 1 211 ? 11.151 -4.940 -13.778 1.00 85.19 211 ARG A CA 1
ATOM 1695 C C . ARG A 1 211 ? 11.337 -6.274 -13.063 1.00 85.19 211 ARG A C 1
ATOM 1697 O O . ARG A 1 211 ? 11.347 -6.285 -11.839 1.00 85.19 211 ARG A O 1
ATOM 1704 N N . ILE A 1 212 ? 11.532 -7.364 -13.807 1.00 88.44 212 ILE A N 1
ATOM 1705 C CA . ILE A 1 212 ? 11.725 -8.710 -13.245 1.00 88.44 212 ILE A CA 1
ATOM 1706 C C . ILE A 1 212 ? 12.920 -8.730 -12.288 1.00 88.44 212 ILE A C 1
ATOM 1708 O O . ILE A 1 212 ? 12.787 -9.197 -11.158 1.00 88.44 212 ILE A O 1
ATOM 1712 N N . THR A 1 213 ? 14.067 -8.183 -12.702 1.00 87.94 213 THR A N 1
ATOM 1713 C CA . THR A 1 213 ? 15.264 -8.116 -11.851 1.00 87.94 213 THR A CA 1
ATOM 1714 C C . THR A 1 213 ? 14.984 -7.345 -10.561 1.00 87.94 213 THR A C 1
ATOM 1716 O O . THR A 1 213 ? 15.328 -7.812 -9.479 1.00 87.94 213 THR A O 1
ATOM 1719 N N . ARG A 1 214 ? 14.294 -6.202 -10.640 1.00 85.12 214 ARG A N 1
ATOM 1720 C CA . ARG A 1 214 ? 13.929 -5.443 -9.438 1.00 85.12 214 ARG A CA 1
ATOM 1721 C C . ARG A 1 214 ? 12.960 -6.203 -8.537 1.00 85.12 214 ARG A C 1
ATOM 1723 O O . ARG A 1 214 ? 13.112 -6.165 -7.323 1.00 85.12 214 ARG A O 1
ATOM 1730 N N . GLU A 1 215 ? 11.962 -6.872 -9.103 1.00 89.19 215 GLU A N 1
ATOM 1731 C CA . GLU A 1 215 ? 10.991 -7.636 -8.317 1.00 89.19 215 GLU A CA 1
ATOM 1732 C C . GLU A 1 215 ? 11.659 -8.768 -7.528 1.00 89.19 215 GLU A C 1
ATOM 1734 O O . GLU A 1 215 ? 11.201 -9.091 -6.435 1.00 89.19 215 GLU A O 1
ATOM 1739 N N . VAL A 1 216 ? 12.769 -9.329 -8.023 1.00 91.00 216 VAL A N 1
ATOM 1740 C CA . VAL A 1 216 ? 13.605 -10.263 -7.252 1.00 91.00 216 VAL A CA 1
ATOM 1741 C C . VAL A 1 216 ? 14.202 -9.577 -6.020 1.00 91.00 216 VAL A C 1
ATOM 1743 O O . VAL A 1 216 ? 14.067 -10.100 -4.912 1.00 91.00 216 VAL A O 1
ATOM 1746 N N . ASP A 1 217 ? 14.806 -8.398 -6.175 1.00 88.75 217 ASP A N 1
ATOM 1747 C CA . ASP A 1 217 ? 15.376 -7.635 -5.055 1.00 88.75 217 ASP A CA 1
ATOM 1748 C C . ASP A 1 217 ? 14.308 -7.216 -4.036 1.00 88.75 217 ASP A C 1
ATOM 1750 O O . ASP A 1 217 ? 14.487 -7.387 -2.826 1.00 88.75 217 ASP A O 1
ATOM 1754 N N . ASP A 1 218 ? 13.176 -6.713 -4.526 1.00 88.81 218 ASP A N 1
ATOM 1755 C CA . ASP A 1 218 ? 12.035 -6.280 -3.724 1.00 88.81 218 ASP A CA 1
ATOM 1756 C C . ASP A 1 218 ? 11.424 -7.467 -2.955 1.00 88.81 218 ASP A C 1
ATOM 1758 O O . ASP A 1 218 ? 11.158 -7.362 -1.757 1.00 88.81 218 ASP A O 1
ATOM 1762 N N . ASN A 1 219 ? 11.267 -8.634 -3.592 1.00 91.25 219 ASN A N 1
ATOM 1763 C CA . ASN A 1 219 ? 10.803 -9.851 -2.918 1.00 91.25 219 ASN A CA 1
ATOM 1764 C C . ASN A 1 219 ? 11.805 -10.327 -1.857 1.00 91.25 219 ASN A C 1
ATOM 1766 O O . ASN A 1 219 ? 11.402 -10.682 -0.750 1.00 91.25 219 ASN A O 1
ATOM 1770 N N . ASN A 1 220 ? 13.108 -10.303 -2.150 1.00 91.62 220 ASN A N 1
ATOM 1771 C CA . ASN A 1 220 ? 14.141 -10.663 -1.178 1.00 91.62 220 ASN A CA 1
ATOM 1772 C C . ASN A 1 220 ? 14.123 -9.727 0.039 1.00 91.62 220 ASN A C 1
ATOM 1774 O O . ASN A 1 220 ? 14.262 -10.178 1.178 1.00 91.62 220 ASN A O 1
ATOM 1778 N N . LEU A 1 221 ? 13.937 -8.423 -0.183 1.00 91.12 221 LEU A N 1
ATOM 1779 C CA . LEU A 1 221 ? 13.776 -7.444 0.888 1.00 91.12 221 LEU A CA 1
ATOM 1780 C C . LEU A 1 221 ? 12.498 -7.701 1.695 1.00 91.12 221 LEU A C 1
ATOM 1782 O O . LEU A 1 221 ? 12.552 -7.720 2.926 1.00 91.12 221 LEU A O 1
ATOM 1786 N N . PHE A 1 222 ? 11.372 -7.949 1.021 1.00 93.50 222 PHE A N 1
ATOM 1787 C CA . PHE A 1 222 ? 10.105 -8.275 1.671 1.00 93.50 222 PHE A CA 1
ATOM 1788 C C . PHE A 1 222 ? 10.232 -9.499 2.578 1.00 93.50 222 PHE A C 1
ATOM 1790 O O . PHE A 1 222 ? 9.840 -9.439 3.739 1.00 93.50 222 PHE A O 1
ATOM 1797 N N . LEU A 1 223 ? 10.832 -10.585 2.081 1.00 94.62 223 LEU A N 1
ATOM 1798 C CA . LEU A 1 223 ? 11.035 -11.814 2.847 1.00 94.62 223 LEU A CA 1
ATOM 1799 C C . LEU A 1 223 ? 11.907 -11.578 4.082 1.00 94.62 223 LEU A C 1
ATOM 1801 O O . LEU A 1 223 ? 11.588 -12.085 5.153 1.00 94.62 223 LEU A O 1
ATOM 1805 N N . LYS A 1 224 ? 12.962 -10.759 3.982 1.00 93.38 224 LYS A N 1
ATOM 1806 C CA . LYS A 1 224 ? 13.772 -10.366 5.150 1.00 93.38 224 LYS A CA 1
ATOM 1807 C C . LYS A 1 224 ? 12.934 -9.632 6.201 1.00 93.38 224 LYS A C 1
ATOM 1809 O O . LYS A 1 224 ? 13.035 -9.942 7.386 1.00 93.38 224 LYS A O 1
ATOM 1814 N N . ILE A 1 225 ? 12.107 -8.676 5.775 1.00 93.06 225 ILE A N 1
ATOM 1815 C CA . ILE A 1 225 ? 11.211 -7.918 6.662 1.00 93.06 225 ILE A CA 1
ATOM 1816 C C . ILE A 1 225 ? 10.194 -8.858 7.316 1.00 93.06 225 ILE A C 1
ATOM 1818 O O . ILE A 1 225 ? 10.060 -8.850 8.538 1.00 93.06 225 ILE A O 1
ATOM 1822 N N . TYR A 1 226 ? 9.522 -9.688 6.521 1.00 95.06 226 TYR A N 1
ATOM 1823 C CA . TYR A 1 226 ? 8.507 -10.630 6.978 1.00 95.06 226 TYR A CA 1
ATOM 1824 C C . TYR A 1 226 ? 9.079 -11.633 7.983 1.00 95.06 226 TYR A C 1
ATOM 1826 O O . TYR A 1 226 ? 8.573 -11.753 9.098 1.00 95.06 226 TYR A O 1
ATOM 1834 N N . ASN A 1 227 ? 10.190 -12.288 7.635 1.00 95.06 227 ASN A N 1
ATOM 1835 C CA . ASN A 1 227 ? 10.817 -13.281 8.501 1.00 95.06 227 ASN A CA 1
ATOM 1836 C C . ASN A 1 227 ? 11.265 -12.669 9.826 1.00 95.06 227 ASN A C 1
ATOM 1838 O O . ASN A 1 227 ? 11.114 -13.300 10.854 1.00 95.06 227 ASN A O 1
ATOM 1842 N N . SER A 1 228 ? 11.711 -11.411 9.838 1.00 93.06 228 SER A N 1
ATOM 1843 C CA . SER A 1 228 ? 12.087 -10.736 11.085 1.00 93.06 228 SER A CA 1
ATOM 1844 C C . SER A 1 228 ? 10.918 -10.452 12.047 1.00 93.06 228 SER A C 1
ATOM 1846 O O . SER A 1 228 ? 11.145 -9.978 13.161 1.00 93.06 228 SER A O 1
ATOM 1848 N N . VAL A 1 229 ? 9.669 -10.644 11.616 1.00 94.88 229 VAL A N 1
ATOM 1849 C CA . VAL A 1 229 ? 8.467 -10.468 12.447 1.00 94.88 229 VAL A CA 1
ATOM 1850 C C . VAL A 1 229 ? 7.886 -11.815 12.880 1.00 94.88 229 VAL A C 1
ATOM 1852 O O . VAL A 1 229 ? 7.354 -11.908 13.983 1.00 94.88 229 VAL A O 1
ATOM 1855 N N . PHE A 1 230 ? 7.977 -12.839 12.028 1.00 94.50 230 PHE A N 1
ATOM 1856 C CA . PHE A 1 230 ? 7.277 -14.115 12.217 1.00 94.50 230 PHE A CA 1
ATOM 1857 C C . PHE A 1 230 ? 8.193 -15.328 12.478 1.00 94.50 230 PHE A C 1
ATOM 1859 O O . PHE A 1 230 ? 7.666 -16.419 12.696 1.00 94.50 230 PHE A O 1
ATOM 1866 N N . HIS A 1 231 ? 9.521 -15.155 12.481 1.00 87.81 231 HIS A N 1
ATOM 1867 C CA . HIS A 1 231 ? 10.524 -16.180 12.804 1.00 87.81 231 HIS A CA 1
ATOM 1868 C C . HIS A 1 231 ? 11.538 -15.657 13.825 1.00 87.81 231 HIS A C 1
ATOM 1870 O O . HIS A 1 231 ? 11.941 -16.469 14.685 1.00 87.81 231 HIS A O 1
#

Sequence (231 aa):
MAGLTGLEDATENLNIGPLVSLNDFKECFAHDGKYGDNAQNKWKSKTILIYKLGDNPFRKLENVPNMFGQVVSPGKHAEIVLIEKIQTEIENRRMRSQHPIHVKVEIYISYSPCHDCSNTIVNFIEKCNREWCIFDIKMNFSNFYKHYECLRNSAGQHVPVHNEGLRKLLLKRVMLQPVTGKEKWENFLSANGVPVQKQADRLAIASSQERITREVDDNNLFLKIYNSVFH

Secondary structure (DSSP, 8-state):
-----------------S---HHHHHHHHHHTT--S--TT-TTTT---EEEEE---TT---TT-----EEE-BTTB-HHHHHHHHHHHHHHHHHTT-SSPEEEEEEEEEEE---HHHHHHHHHHHHHHHHTTEEEEEEEEEEE------EEE-TTS-EEEHHHHHHHHHHHTT-EEEE--SHHHHHHHHHHTT--HHHHHHHHHHHTSHHHHHHHHHHHHHHHHHHHHHH-